Protein AF-A0A1S9AC06-F1 (afdb_monomer_lite)

pLDDT: mean 79.35, std 21.38, range [33.12, 98.62]

Sequence (364 aa):
MRLMPTTLLALCCLLADGARAATPLSADEALHVLNRMGYGPRPGEIGALRASGLASHLDSQLDPATPGLTGAAARRVHALSLARADARPGEADALARQERLLRAIASGRQLEEVLLAFWLAQLPPASPASLAAIAEQARPHLFGPYRDLRAALPGLSAGVSPRSLCRSLAVFFVSERPPASLVKRMEAAWRRSGGEQRAVLRSLFTSADFLAPDYRGGKRKDPFRLLVSALRAGGLEVANAAPLADAQVALEAGEPRAWERTAFALAQGGLPLAAEAPSRARQSSAAPPLRATPGAPSQPGALASPVSAVHEAPTPSAVAMAAATPTPPLQAARLRAALGMDPGAGAAPETAVDVLLDDAFRYR

Secondary structure (DSSP, 8-state):
----STTSSSSSSSS------PPPPPHHHHHHHHHHSSS-PPTTHHHHHHHHHHHHHHHHHH-TTS-SS-HHHHHHHHHHHHHHHHS-HHHHHHHHHHHHHHHHHH-S-HHHHHHHHHHHTTSPS--HHHHHHHHHHHGGGTTSBHHHHHHHSTTSPTT--HHHHHHHHHHHHT-SS--HHHHHHHHHHHHHHTSBHHHHHHHHHTSTTTT-GGGSS-SPPPHHHHHHHHHHHHT---S--HHHHHHHHHHHTT-TTHHHHHHHHHHTT-S--SSPPPP--------------------TT-PPPPP-----PPPHHHHHHHTT-PPPP--HHHHHHHTT--TT----HHHHHHHHHHHHS---

Foldseek 3Di:
DDDDPPPPPVVVPPPPPDPPVPQQDDLLLLQLCCVQLALGAFQCSSVVCSVCDDVNLLCLLLDPPNFFADDLLVVLLVVLLVCLVVDDQVSVLLSLLLSLLSSRQGTPNRNLSLQLVLLLVQADDDGSNVSSVLSVQQSVCSQAAVVSSCVSRPRHDPPQDLLNVLVSSCCRRFHVDQDPVLSVQLSVQCVVRVRRNSSSVCSNSVDPSNSDPVRGLPDFDQPSSLLSNLCRLLVFQFSDCSVVSVLSVCSVVVPPCSVVVVLQCLLVLVDLRQQHDPPPPVPPVPPDPPPDDPDDDDDPDDDDDPDPPPPPPPPPVNSVVSSVPRGDHSDLLSNCSSSVHDSPDDDDSSVSSVVSRVPVRPPD

Radius of gyration: 26.94 Å; chains: 1; bounding box: 90×65×74 Å

Structure (mmCIF, N/CA/C/O backbone):
data_AF-A0A1S9AC06-F1
#
_entry.id   AF-A0A1S9AC06-F1
#
loop_
_atom_site.group_PDB
_atom_site.id
_atom_site.type_symbol
_atom_site.label_atom_id
_atom_site.label_alt_id
_atom_site.label_comp_id
_atom_site.label_asym_id
_atom_site.label_entity_id
_atom_site.label_seq_id
_atom_site.pdbx_PDB_ins_code
_atom_site.Cartn_x
_atom_site.Cartn_y
_atom_site.Cartn_z
_atom_site.occupancy
_atom_site.B_iso_or_equiv
_atom_site.auth_seq_id
_atom_site.auth_comp_id
_atom_site.auth_asym_id
_atom_site.auth_atom_id
_atom_site.pdbx_PDB_model_num
ATOM 1 N N . MET A 1 1 ? -26.641 -48.048 45.883 1.00 47.31 1 MET A N 1
ATOM 2 C CA . MET A 1 1 ? -25.641 -47.458 44.966 1.00 47.31 1 MET A CA 1
ATOM 3 C C . MET A 1 1 ? -26.293 -47.270 43.603 1.00 47.31 1 MET A C 1
ATOM 5 O O . MET A 1 1 ? -26.551 -48.272 42.955 1.00 47.31 1 MET A O 1
ATOM 9 N N . ARG A 1 2 ? -26.660 -46.033 43.238 1.00 42.28 2 ARG A N 1
ATOM 10 C CA . ARG A 1 2 ? -26.939 -45.542 41.868 1.00 42.28 2 ARG A CA 1
ATOM 11 C C . ARG A 1 2 ? -27.314 -44.057 41.982 1.00 42.28 2 ARG A C 1
ATOM 13 O O . ARG A 1 2 ? -28.441 -43.724 42.329 1.00 42.28 2 ARG A O 1
ATOM 20 N N . LEU A 1 3 ? -26.309 -43.194 41.815 1.00 40.50 3 LEU A N 1
ATOM 21 C CA . LEU A 1 3 ? -26.484 -41.748 41.685 1.00 40.50 3 LEU A CA 1
ATOM 22 C C . LEU A 1 3 ? -27.143 -41.412 40.334 1.00 40.50 3 LEU A C 1
ATOM 24 O O . LEU A 1 3 ? -26.984 -42.133 39.352 1.00 40.50 3 LEU A O 1
ATOM 28 N N . MET A 1 4 ? -27.888 -40.310 40.353 1.00 44.03 4 MET A N 1
ATOM 29 C CA . MET A 1 4 ? -28.706 -39.700 39.300 1.00 44.03 4 MET A CA 1
ATOM 30 C C . MET A 1 4 ? -27.967 -39.422 37.969 1.00 44.03 4 MET A C 1
ATOM 32 O O . MET A 1 4 ? -26.800 -39.038 38.009 1.00 44.03 4 MET A O 1
ATOM 36 N N . PRO A 1 5 ? -28.652 -39.478 36.805 1.00 47.16 5 PRO A N 1
ATOM 37 C CA . PRO A 1 5 ? -28.112 -39.044 35.511 1.00 47.16 5 PRO A CA 1
ATOM 38 C C . PRO A 1 5 ? -28.455 -37.583 35.138 1.00 47.16 5 PRO A C 1
ATOM 40 O O . PRO A 1 5 ? -28.214 -37.163 34.010 1.00 47.16 5 PRO A O 1
ATOM 43 N N . THR A 1 6 ? -29.031 -36.783 36.040 1.00 46.97 6 THR A N 1
ATOM 44 C CA . THR A 1 6 ? -29.568 -35.443 35.718 1.00 46.97 6 THR A CA 1
ATOM 45 C C . THR A 1 6 ? -28.553 -34.297 35.781 1.00 46.97 6 THR A C 1
ATOM 47 O O . THR A 1 6 ? -28.853 -33.199 35.322 1.00 46.97 6 THR A O 1
ATOM 50 N N . THR A 1 7 ? -27.333 -34.526 36.268 1.00 45.22 7 THR A N 1
ATOM 51 C CA . THR A 1 7 ? -26.303 -33.479 36.408 1.00 45.22 7 THR A CA 1
ATOM 52 C C . THR A 1 7 ? -25.402 -33.293 35.184 1.00 45.22 7 THR A C 1
ATOM 54 O O . THR A 1 7 ? -24.656 -32.319 35.143 1.00 45.22 7 THR A O 1
ATOM 57 N N . LEU A 1 8 ? -25.473 -34.160 34.165 1.00 41.19 8 LEU A N 1
ATOM 58 C CA . LEU A 1 8 ? -24.591 -34.052 32.991 1.00 41.19 8 LEU A CA 1
ATOM 59 C C . LEU A 1 8 ? -25.161 -33.198 31.843 1.00 41.19 8 LEU A C 1
ATOM 61 O O . LEU A 1 8 ? -24.404 -32.762 30.979 1.00 41.19 8 LEU A O 1
ATOM 65 N N . LEU A 1 9 ? -26.470 -32.921 31.828 1.00 41.00 9 LEU A N 1
ATOM 66 C CA . LEU A 1 9 ? -27.108 -32.194 30.718 1.00 41.00 9 LEU A CA 1
ATOM 67 C C . LEU A 1 9 ? -27.105 -30.663 30.895 1.00 41.00 9 LEU A C 1
ATOM 69 O O . LEU A 1 9 ? -27.304 -29.934 29.930 1.00 41.00 9 LEU A O 1
ATOM 73 N N . ALA A 1 10 ? -26.832 -30.158 32.102 1.00 40.69 10 ALA A N 1
ATOM 74 C CA . ALA A 1 10 ? -26.791 -28.718 32.379 1.00 40.69 10 ALA A CA 1
ATOM 75 C C . ALA A 1 10 ? -25.407 -28.077 32.144 1.00 40.69 10 ALA A C 1
ATOM 77 O O . ALA A 1 10 ? -25.300 -26.854 32.115 1.00 40.69 10 ALA A O 1
ATOM 78 N N . LEU A 1 11 ? -24.351 -28.878 31.937 1.00 39.78 11 LEU A N 1
ATOM 79 C CA . LEU A 1 11 ? -22.982 -28.377 31.746 1.00 39.78 11 LEU A CA 1
ATOM 80 C C . LEU A 1 11 ? -22.582 -28.211 30.265 1.00 39.78 11 LEU A C 1
ATOM 82 O O . LEU A 1 11 ? -21.552 -27.613 29.975 1.00 39.78 11 LEU A O 1
ATOM 86 N N . CYS A 1 12 ? -23.401 -28.679 29.315 1.00 36.47 12 CYS A N 1
ATOM 87 C CA . CYS A 1 12 ? -23.142 -28.499 27.877 1.00 36.47 12 CYS A CA 1
ATOM 88 C C . CYS A 1 12 ? -23.739 -27.208 27.284 1.00 36.47 12 CYS A C 1
ATOM 90 O O . CYS A 1 12 ? -23.450 -26.882 26.137 1.00 36.47 12 CYS A O 1
ATOM 92 N N . CYS A 1 13 ? -24.524 -26.439 28.047 1.00 36.25 13 CYS A N 1
ATOM 93 C CA . CYS A 1 13 ? -25.174 -25.215 27.552 1.00 36.25 13 CYS A CA 1
ATOM 94 C C . CYS A 1 13 ? -24.414 -23.912 27.870 1.00 36.25 13 CYS A C 1
ATOM 96 O O . CYS A 1 13 ? -24.919 -22.836 27.569 1.00 36.25 13 CYS A O 1
ATOM 98 N N . LEU A 1 14 ? -23.212 -23.980 28.457 1.00 43.75 14 LEU A N 1
ATOM 99 C CA . LEU A 1 14 ? -22.455 -22.804 28.929 1.00 43.75 14 LEU A CA 1
ATOM 100 C C . LEU A 1 14 ? -21.123 -22.548 28.197 1.00 43.75 14 LEU A C 1
ATOM 102 O O . LEU A 1 14 ? -20.341 -21.713 28.636 1.00 43.75 14 LEU A O 1
ATOM 106 N N . LEU A 1 15 ? -20.875 -23.212 27.061 1.00 46.44 15 LEU A N 1
ATOM 107 C CA . LEU A 1 15 ? -19.727 -22.920 26.178 1.00 46.44 15 LEU A CA 1
ATOM 108 C C . LEU A 1 15 ? -20.118 -22.572 24.732 1.00 46.44 15 LEU A C 1
ATOM 110 O O . LEU A 1 15 ? -19.250 -22.404 23.882 1.00 46.44 15 LEU A O 1
ATOM 114 N N . ALA A 1 16 ? -21.409 -22.394 24.447 1.00 42.62 16 ALA A N 1
ATOM 115 C CA . ALA A 1 16 ? -21.867 -21.817 23.183 1.00 42.62 16 ALA A CA 1
ATOM 116 C C . ALA A 1 16 ? -21.913 -20.281 23.270 1.00 42.62 16 ALA A C 1
ATOM 118 O O . ALA A 1 16 ? -22.897 -19.654 22.883 1.00 42.62 16 ALA A O 1
ATOM 119 N N . ASP A 1 17 ? -20.865 -19.667 23.822 1.00 41.84 17 ASP A N 1
ATOM 120 C CA . ASP A 1 17 ? -20.748 -18.215 23.859 1.00 41.84 17 ASP A CA 1
ATOM 121 C C . ASP A 1 17 ? -20.128 -17.739 22.535 1.00 41.84 17 ASP A C 1
ATOM 123 O O . ASP A 1 17 ? -18.926 -17.816 22.297 1.00 41.84 17 ASP A O 1
ATOM 127 N N . GLY A 1 18 ? -20.992 -17.294 21.621 1.00 40.44 18 GLY A N 1
ATOM 128 C CA . GLY A 1 18 ? -20.654 -16.159 20.768 1.00 40.44 18 GLY A CA 1
ATOM 129 C C . GLY A 1 18 ? -19.846 -16.386 19.489 1.00 40.44 18 GLY A C 1
ATOM 130 O O . GLY A 1 18 ? -19.254 -15.423 19.008 1.00 40.44 18 GLY A O 1
ATOM 131 N N . ALA A 1 19 ? -19.893 -17.547 18.829 1.00 41.53 19 ALA A N 1
ATOM 132 C CA . ALA A 1 19 ? -19.630 -17.576 17.383 1.00 41.53 19 ALA A CA 1
ATOM 133 C C . ALA A 1 19 ? -20.858 -17.022 16.638 1.00 41.53 19 ALA A C 1
ATOM 135 O O . ALA A 1 19 ? -21.566 -17.733 15.926 1.00 41.53 19 ALA A O 1
ATOM 136 N N . ARG A 1 20 ? -21.162 -15.733 16.840 1.00 41.72 20 ARG A N 1
ATOM 137 C CA . ARG A 1 20 ? -22.073 -15.003 15.957 1.00 41.72 20 ARG A CA 1
ATOM 138 C C . ARG A 1 20 ? -21.410 -15.073 14.586 1.00 41.72 20 ARG A C 1
ATOM 140 O O . ARG A 1 20 ? -20.374 -14.440 14.398 1.00 41.72 20 ARG A O 1
ATOM 147 N N . ALA A 1 21 ? -21.940 -15.898 13.681 1.00 44.41 21 ALA A N 1
ATOM 148 C CA . ALA A 1 21 ? -21.462 -15.956 12.307 1.00 44.41 21 ALA A CA 1
ATOM 149 C C . ALA A 1 21 ? -21.444 -14.516 11.791 1.00 44.41 21 ALA A C 1
ATOM 151 O O . ALA A 1 21 ? -22.495 -13.875 11.706 1.00 44.41 21 ALA A O 1
ATOM 152 N N . ALA A 1 22 ? -20.244 -13.967 11.589 1.00 59.28 22 ALA A N 1
ATOM 153 C CA . ALA A 1 22 ? -20.101 -12.617 11.085 1.00 59.28 22 ALA A CA 1
ATOM 154 C C . ALA A 1 22 ? -20.866 -12.566 9.766 1.00 59.28 22 ALA A C 1
ATOM 156 O O . ALA A 1 22 ? -20.678 -13.439 8.917 1.00 59.28 22 ALA A O 1
ATOM 157 N N . THR A 1 23 ? -21.771 -11.599 9.625 1.00 66.19 23 THR A N 1
ATOM 158 C CA . THR A 1 23 ? -22.533 -11.442 8.391 1.00 66.19 23 THR A CA 1
ATOM 159 C C . THR A 1 23 ? -21.534 -11.390 7.235 1.00 66.19 23 THR A C 1
ATOM 161 O O . THR A 1 23 ? -20.599 -10.582 7.297 1.00 66.19 23 THR A O 1
ATOM 164 N N . PRO A 1 24 ? -21.659 -12.269 6.225 1.00 81.25 24 PRO A N 1
ATOM 165 C CA . PRO A 1 24 ? -20.713 -12.286 5.124 1.00 81.25 24 PRO A CA 1
ATOM 166 C C . PRO A 1 24 ? -20.755 -10.932 4.423 1.00 81.25 24 PRO A C 1
ATOM 168 O O . PRO A 1 24 ? -21.830 -10.365 4.215 1.00 81.25 24 PRO A O 1
ATOM 171 N N . LEU A 1 25 ? -19.581 -10.412 4.070 1.00 88.88 25 LEU A N 1
ATOM 172 C CA . LEU A 1 25 ? -19.489 -9.136 3.369 1.00 88.88 25 LEU A CA 1
ATOM 173 C C . LEU A 1 25 ? -20.211 -9.237 2.014 1.00 88.88 25 LEU A C 1
ATOM 175 O O . LEU A 1 25 ? -20.154 -10.255 1.308 1.00 88.88 25 LEU A O 1
ATOM 179 N N . SER A 1 26 ? -20.867 -8.153 1.621 1.00 90.56 26 SER A N 1
ATOM 180 C CA . SER A 1 26 ? -21.289 -7.936 0.238 1.00 90.56 26 SER A CA 1
ATOM 181 C C . SER A 1 26 ? -20.070 -7.789 -0.686 1.00 90.56 26 SER A C 1
ATOM 183 O O . SER A 1 26 ? -18.940 -7.570 -0.238 1.00 90.56 26 SER A O 1
ATOM 185 N N . ALA A 1 27 ? -20.284 -7.917 -2.000 1.00 87.75 27 ALA A N 1
ATOM 186 C CA . ALA A 1 27 ? -19.221 -7.708 -2.985 1.00 87.75 27 ALA A CA 1
ATOM 187 C C . ALA A 1 27 ? -18.651 -6.281 -2.917 1.00 87.75 27 ALA A C 1
ATOM 189 O O . ALA A 1 27 ? -17.432 -6.118 -2.914 1.00 87.75 27 ALA A O 1
ATOM 190 N N . ASP A 1 28 ? -19.516 -5.278 -2.751 1.00 87.06 28 ASP A N 1
ATOM 191 C CA . ASP A 1 28 ? -19.116 -3.872 -2.646 1.00 87.06 28 ASP A CA 1
ATOM 192 C C . ASP A 1 28 ? -18.307 -3.585 -1.377 1.00 87.06 28 ASP A C 1
ATOM 194 O O . ASP A 1 28 ? -17.330 -2.836 -1.414 1.00 87.06 28 ASP A O 1
ATOM 198 N N . GLU A 1 29 ? -18.669 -4.201 -0.247 1.00 91.81 29 GLU A N 1
ATOM 199 C CA . GLU A 1 29 ? -17.888 -4.097 0.991 1.00 91.81 29 GLU A CA 1
ATOM 200 C C . GLU A 1 29 ? -16.514 -4.736 0.836 1.00 91.81 29 GLU A C 1
ATOM 202 O O . GLU A 1 29 ? -15.511 -4.127 1.200 1.00 91.81 29 GLU A O 1
ATOM 207 N N . ALA A 1 30 ? -16.447 -5.938 0.264 1.00 92.31 30 ALA A N 1
ATOM 208 C CA . ALA A 1 30 ? -15.177 -6.611 0.028 1.00 92.31 30 ALA A CA 1
ATOM 209 C C . ALA A 1 30 ? -14.282 -5.809 -0.933 1.00 92.31 30 ALA A C 1
ATOM 211 O O . ALA A 1 30 ? -13.096 -5.611 -0.660 1.00 92.31 30 ALA A O 1
ATOM 212 N N . LEU A 1 31 ? -14.846 -5.270 -2.017 1.00 90.44 31 LEU A N 1
ATOM 213 C CA . LEU A 1 31 ? -14.130 -4.393 -2.940 1.00 90.44 31 LEU A CA 1
ATOM 214 C C . LEU A 1 31 ? -13.646 -3.111 -2.246 1.00 90.44 31 LEU A C 1
ATOM 216 O O . LEU A 1 31 ? -12.509 -2.683 -2.460 1.00 90.44 31 LEU A O 1
ATOM 220 N N . HIS A 1 32 ? -14.480 -2.497 -1.402 1.00 91.25 32 HIS A N 1
ATOM 221 C CA . HIS A 1 32 ? -14.093 -1.334 -0.609 1.00 91.25 32 HIS A CA 1
ATOM 222 C C . HIS A 1 32 ? -12.901 -1.654 0.301 1.00 91.25 32 HIS A C 1
ATOM 224 O O . HIS A 1 32 ? -11.891 -0.950 0.246 1.00 91.25 32 HIS A O 1
ATOM 230 N N . VAL A 1 33 ? -12.980 -2.743 1.069 1.00 95.38 33 VAL A N 1
ATOM 231 C CA . VAL A 1 33 ? -11.911 -3.206 1.965 1.00 95.38 33 VAL A CA 1
ATOM 232 C C . VAL A 1 33 ? -10.602 -3.390 1.197 1.00 95.38 33 VAL A C 1
ATOM 234 O O . VAL A 1 33 ? -9.600 -2.777 1.560 1.00 95.38 33 VAL A O 1
ATOM 237 N N . LEU A 1 34 ? -10.607 -4.142 0.091 1.00 95.06 34 LEU A N 1
ATOM 238 C CA . LEU A 1 34 ? -9.398 -4.425 -0.698 1.00 95.06 34 LEU A CA 1
ATOM 239 C C . LEU A 1 34 ? -8.793 -3.165 -1.342 1.00 95.06 34 LEU A C 1
ATOM 241 O O . LEU A 1 34 ? -7.580 -3.081 -1.524 1.00 95.06 34 LEU A O 1
ATOM 245 N N . ASN A 1 35 ? -9.616 -2.159 -1.650 1.00 92.38 35 ASN A N 1
ATOM 246 C CA . ASN A 1 35 ? -9.170 -0.864 -2.175 1.00 92.38 35 ASN A CA 1
ATOM 247 C C . ASN A 1 35 ? -8.703 0.131 -1.099 1.00 92.38 35 ASN A C 1
ATOM 249 O O . ASN A 1 35 ? -8.113 1.161 -1.444 1.00 92.38 35 ASN A O 1
ATOM 253 N N . ARG A 1 36 ? -9.062 -0.065 0.175 1.00 93.94 36 ARG A N 1
ATOM 254 C CA . ARG A 1 36 ? -8.662 0.824 1.282 1.00 93.94 36 ARG A CA 1
ATOM 255 C C . ARG A 1 36 ? -7.500 0.247 2.077 1.00 93.94 36 ARG A C 1
ATOM 257 O O . ARG A 1 36 ? -6.575 0.982 2.400 1.00 93.94 36 ARG A O 1
ATOM 264 N N . MET A 1 37 ? -7.527 -1.055 2.343 1.00 95.88 37 MET A N 1
ATOM 265 C CA . MET A 1 37 ? -6.447 -1.796 3.002 1.00 95.88 37 MET A CA 1
ATOM 266 C C . MET A 1 37 ? -5.362 -2.261 2.022 1.00 95.88 37 MET A C 1
ATOM 268 O O . MET A 1 37 ? -4.376 -2.849 2.446 1.00 95.88 37 MET A O 1
ATOM 272 N N . GLY A 1 38 ? -5.520 -1.992 0.726 1.00 95.81 38 GLY A N 1
ATOM 273 C CA . GLY A 1 38 ? -4.576 -2.384 -0.310 1.00 95.81 38 GLY A CA 1
ATOM 274 C C . GLY A 1 38 ? -4.724 -1.573 -1.587 1.00 95.81 38 GLY A C 1
ATOM 275 O O . GLY A 1 38 ? -5.400 -0.543 -1.618 1.00 95.81 38 GLY A O 1
ATOM 276 N N . TYR A 1 39 ? -4.094 -2.050 -2.658 1.00 94.56 39 TYR A N 1
ATOM 277 C CA . TYR A 1 39 ? -4.193 -1.439 -3.985 1.00 94.56 39 TYR A CA 1
ATOM 278 C C . TYR A 1 39 ? -5.362 -1.986 -4.821 1.00 94.56 39 TYR A C 1
ATOM 280 O O . TYR A 1 39 ? -5.510 -1.626 -5.986 1.00 94.56 39 TYR A O 1
ATOM 288 N N . GLY A 1 40 ? -6.224 -2.822 -4.240 1.00 92.00 40 GLY A N 1
ATOM 289 C CA . GLY A 1 40 ? -7.366 -3.442 -4.911 1.00 92.00 40 GLY A CA 1
ATOM 290 C C . GLY A 1 40 ? -7.247 -4.964 -5.048 1.00 92.00 40 GLY A C 1
ATOM 291 O O . GLY A 1 40 ? -6.213 -5.546 -4.693 1.00 92.00 40 GLY A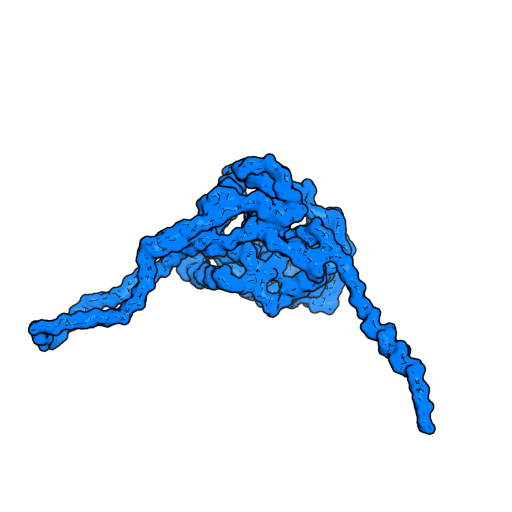 O 1
ATOM 292 N N . PRO A 1 41 ? -8.320 -5.606 -5.539 1.00 91.62 41 PRO A N 1
ATOM 293 C CA . PRO A 1 41 ? -8.435 -7.057 -5.585 1.00 91.62 41 PRO A CA 1
ATOM 294 C C . PRO A 1 41 ? -7.567 -7.671 -6.684 1.00 91.62 41 PRO A C 1
ATOM 296 O O . PRO A 1 41 ? -7.376 -7.085 -7.746 1.00 91.62 41 PRO A O 1
ATOM 299 N N . ARG A 1 42 ? -7.115 -8.897 -6.452 1.00 91.81 42 ARG A N 1
ATOM 300 C CA . ARG A 1 42 ? -6.761 -9.878 -7.479 1.00 91.81 42 ARG A CA 1
ATOM 301 C C . ARG A 1 42 ? -7.977 -10.727 -7.851 1.00 91.81 42 ARG A C 1
ATOM 303 O O . ARG A 1 42 ? -8.931 -10.796 -7.067 1.00 91.81 42 ARG A O 1
ATOM 310 N N . PRO A 1 43 ? -7.948 -11.427 -9.001 1.00 88.75 43 PRO A N 1
ATOM 311 C CA . PRO A 1 43 ? -8.967 -12.417 -9.328 1.00 88.75 43 PRO A CA 1
ATOM 312 C C . PRO A 1 43 ? -9.222 -13.374 -8.152 1.00 88.75 43 PRO A C 1
ATOM 314 O O . PRO A 1 43 ? -8.297 -13.991 -7.630 1.00 88.75 43 PRO A O 1
ATOM 317 N N . GLY A 1 44 ? -10.478 -13.460 -7.708 1.00 89.62 44 GLY A N 1
ATOM 318 C CA . GLY A 1 44 ? -10.900 -14.313 -6.589 1.00 89.62 44 GLY A CA 1
ATOM 319 C C . GLY A 1 44 ? -10.800 -13.698 -5.184 1.00 89.62 44 GLY A C 1
ATOM 320 O O . GLY A 1 44 ? -11.482 -14.188 -4.284 1.00 89.62 44 GLY A O 1
ATOM 321 N N . GLU A 1 45 ? -10.054 -12.604 -4.968 1.00 93.19 45 GLU A N 1
ATOM 322 C CA . GLU A 1 45 ? -9.875 -12.021 -3.621 1.00 93.19 45 GLU A CA 1
ATOM 323 C C . GLU A 1 45 ? -11.178 -11.465 -3.029 1.00 93.19 45 GLU A C 1
ATOM 325 O O . GLU A 1 45 ? -11.387 -11.579 -1.823 1.00 93.19 45 GLU A O 1
ATOM 330 N N . ILE A 1 46 ? -12.092 -10.931 -3.854 1.00 92.38 46 ILE A N 1
ATOM 331 C CA . ILE A 1 46 ? -13.430 -10.524 -3.387 1.00 92.38 46 ILE A CA 1
ATOM 332 C C . ILE A 1 46 ? -14.164 -11.728 -2.792 1.00 92.38 46 ILE A C 1
ATOM 334 O O . ILE A 1 46 ? -14.664 -11.652 -1.675 1.00 92.38 46 ILE A O 1
ATOM 338 N N . GLY A 1 47 ? -14.216 -12.852 -3.513 1.00 91.19 47 GLY A N 1
ATOM 339 C CA . GLY A 1 47 ? -14.879 -14.067 -3.036 1.00 91.19 47 GLY A CA 1
ATOM 340 C C . GLY A 1 47 ? -14.243 -14.607 -1.754 1.00 91.19 47 GLY A C 1
ATOM 341 O O . GLY A 1 47 ? -14.956 -14.902 -0.796 1.00 91.19 47 GLY A O 1
ATOM 342 N N . ALA A 1 48 ? -12.909 -14.657 -1.708 1.00 92.69 48 ALA A N 1
ATOM 343 C CA . ALA A 1 48 ? -12.163 -15.103 -0.535 1.00 92.69 48 ALA A CA 1
ATOM 344 C C . ALA A 1 48 ? -12.429 -14.219 0.695 1.00 92.69 48 ALA A C 1
ATOM 346 O O . ALA A 1 48 ? -12.695 -14.741 1.775 1.00 92.69 48 ALA A O 1
ATOM 347 N N . LEU A 1 49 ? -12.426 -12.892 0.531 1.00 94.69 49 LEU A N 1
ATOM 348 C CA . LEU A 1 49 ? -12.698 -11.951 1.617 1.00 94.69 49 LEU A CA 1
ATOM 349 C C . LEU A 1 49 ? -14.150 -12.026 2.105 1.00 94.69 49 LEU A C 1
ATOM 351 O O . LEU A 1 49 ? -14.404 -11.914 3.302 1.00 94.69 49 LEU A O 1
ATOM 355 N N . ARG A 1 50 ? -15.114 -12.236 1.205 1.00 94.25 50 ARG A N 1
ATOM 356 C CA . ARG A 1 50 ? -16.517 -12.444 1.597 1.00 94.25 50 ARG A CA 1
ATOM 357 C C . ARG A 1 50 ? -16.689 -13.703 2.444 1.00 94.25 50 ARG A C 1
ATOM 359 O O . ARG A 1 50 ? -17.505 -13.694 3.360 1.00 94.25 50 ARG A O 1
ATOM 366 N N . ALA A 1 51 ? -15.919 -14.750 2.146 1.00 91.44 51 ALA A N 1
ATOM 367 C CA . ALA A 1 51 ? -15.942 -16.008 2.883 1.00 91.44 51 ALA A CA 1
ATOM 368 C C . ALA A 1 51 ? -15.225 -15.923 4.244 1.00 91.44 51 ALA A C 1
ATOM 370 O O . ALA A 1 51 ? -15.731 -16.465 5.222 1.00 91.44 51 ALA A O 1
ATOM 371 N N . SER A 1 52 ? -14.070 -15.249 4.328 1.00 91.75 52 SER A N 1
ATOM 372 C CA . SER A 1 52 ? -13.282 -15.149 5.572 1.00 91.75 52 SER A CA 1
ATOM 373 C C . SER A 1 52 ? -13.696 -13.993 6.490 1.00 91.75 52 SER A C 1
ATOM 375 O O . SER A 1 52 ? -13.489 -14.054 7.703 1.00 91.75 52 SER A O 1
ATOM 377 N N . GLY A 1 53 ? -14.295 -12.941 5.930 1.00 94.19 53 GLY A N 1
ATOM 378 C CA . GLY A 1 53 ? -14.715 -11.739 6.643 1.00 94.19 53 GLY A CA 1
ATOM 379 C C . GLY A 1 53 ? -13.579 -10.753 6.947 1.00 94.19 53 GLY A C 1
ATOM 380 O O . GLY A 1 53 ? -12.387 -11.067 6.910 1.00 94.19 53 GLY A O 1
ATOM 381 N N . LEU A 1 54 ? -13.964 -9.517 7.290 1.00 95.12 54 LEU A N 1
ATOM 382 C CA . LEU A 1 54 ? -13.027 -8.411 7.525 1.00 95.12 54 LEU A CA 1
ATOM 383 C C . LEU A 1 54 ? -12.068 -8.672 8.694 1.00 95.12 54 LEU A C 1
ATOM 385 O O . LEU A 1 54 ? -10.894 -8.334 8.596 1.00 95.12 54 LEU A O 1
ATOM 389 N N . ALA A 1 55 ? -12.546 -9.262 9.793 1.00 93.69 55 ALA A N 1
ATOM 390 C CA . ALA A 1 55 ? -11.723 -9.483 10.983 1.00 93.69 55 ALA A CA 1
ATOM 391 C C . ALA A 1 55 ? -10.544 -10.429 10.697 1.00 93.69 55 ALA A C 1
ATOM 393 O O . ALA A 1 55 ? -9.397 -10.066 10.948 1.00 93.69 55 ALA A O 1
ATOM 394 N N . SER A 1 56 ? -10.816 -11.588 10.084 1.00 94.06 56 SER A N 1
ATOM 395 C CA . SER A 1 56 ? -9.782 -12.557 9.698 1.00 94.06 56 SER A CA 1
ATOM 396 C C . SER A 1 56 ? -8.793 -11.955 8.697 1.00 94.06 56 SER A C 1
ATOM 398 O O . SER A 1 56 ? -7.577 -12.075 8.866 1.00 94.06 56 SER A O 1
ATOM 400 N N . HIS A 1 57 ? -9.300 -11.232 7.692 1.00 95.75 57 HIS A N 1
ATOM 401 C CA . HIS A 1 57 ? -8.444 -10.543 6.734 1.00 95.75 57 HIS A CA 1
ATOM 402 C C . HIS A 1 57 ? -7.544 -9.505 7.415 1.00 95.75 57 HIS A C 1
ATOM 404 O O . HIS A 1 57 ? -6.334 -9.507 7.197 1.00 95.75 57 HIS A O 1
ATOM 410 N N . LEU A 1 58 ? -8.096 -8.654 8.280 1.00 97.00 58 LEU A N 1
ATOM 411 C CA . LEU A 1 58 ? -7.334 -7.644 9.011 1.00 97.00 58 LEU A CA 1
ATOM 412 C C . LEU A 1 58 ? -6.246 -8.259 9.893 1.00 97.00 58 LEU A C 1
ATOM 414 O O . LEU A 1 58 ? -5.126 -7.748 9.913 1.00 97.00 58 LEU A O 1
ATOM 418 N N . ASP A 1 59 ? -6.545 -9.355 10.587 1.00 95.88 59 ASP A N 1
ATOM 419 C CA . ASP A 1 59 ? -5.556 -10.047 11.409 1.00 95.88 59 ASP A CA 1
ATOM 420 C C . ASP A 1 59 ? -4.393 -10.576 10.562 1.00 95.88 59 ASP A C 1
ATOM 422 O O . ASP A 1 59 ? -3.240 -10.329 10.920 1.00 95.88 59 ASP A O 1
ATOM 426 N N . SER A 1 60 ? -4.673 -11.169 9.393 1.00 95.44 60 SER A N 1
ATOM 427 C CA . SER A 1 60 ? -3.623 -11.596 8.452 1.00 95.44 60 SER A CA 1
ATOM 428 C C . SER A 1 60 ? -2.744 -10.434 7.967 1.00 95.44 60 SER A C 1
ATOM 430 O O . SER A 1 60 ? -1.525 -10.553 7.891 1.00 95.44 60 SER A O 1
ATOM 432 N N . GLN A 1 61 ? -3.338 -9.271 7.683 1.00 97.38 61 GLN A N 1
ATOM 433 C CA . GLN A 1 61 ? -2.608 -8.108 7.170 1.00 97.38 61 GLN A CA 1
ATOM 434 C C . GLN A 1 61 ? -1.706 -7.463 8.225 1.00 97.38 61 GLN A C 1
ATOM 436 O O . GLN A 1 61 ? -0.633 -6.943 7.910 1.00 97.38 61 GLN A O 1
ATOM 441 N N . LEU A 1 62 ? -2.138 -7.491 9.483 1.00 96.19 62 LEU A N 1
ATOM 442 C CA . LEU A 1 62 ? -1.364 -6.946 10.586 1.00 96.19 62 LEU A CA 1
ATOM 443 C C . LEU A 1 62 ? -0.263 -7.921 11.031 1.00 96.19 62 LEU A C 1
ATOM 445 O O . LEU A 1 62 ? 0.745 -7.474 11.582 1.00 96.19 62 LEU A O 1
ATOM 449 N N . ASP A 1 63 ? -0.432 -9.239 10.881 1.00 92.75 63 ASP A N 1
ATOM 450 C CA . ASP A 1 63 ? 0.511 -10.261 11.367 1.00 92.75 63 ASP A CA 1
ATOM 451 C C . ASP A 1 63 ? 1.885 -10.185 10.673 1.00 92.75 63 ASP A C 1
ATOM 453 O O . ASP A 1 63 ? 1.957 -10.401 9.462 1.00 92.75 63 ASP A O 1
ATOM 457 N N . PRO A 1 64 ? 2.984 -9.888 11.405 1.00 87.06 64 PRO A N 1
ATOM 458 C CA . PRO A 1 64 ? 4.327 -9.916 10.829 1.00 87.06 64 PRO A CA 1
ATOM 459 C C . PRO A 1 64 ? 4.760 -11.311 10.357 1.00 87.06 64 PRO A C 1
ATOM 461 O O . PRO A 1 64 ? 5.647 -11.396 9.513 1.00 87.06 64 PRO A O 1
ATOM 464 N N . ALA A 1 65 ? 4.150 -12.389 10.866 1.00 89.25 65 ALA A N 1
ATOM 465 C CA . ALA A 1 65 ? 4.433 -13.754 10.426 1.00 89.25 65 ALA A CA 1
ATOM 466 C C . ALA A 1 65 ? 3.768 -14.102 9.084 1.00 89.25 65 ALA A C 1
ATOM 468 O O . ALA A 1 65 ? 4.190 -15.051 8.420 1.00 89.25 65 ALA A O 1
ATOM 469 N N . THR A 1 66 ? 2.755 -13.338 8.654 1.00 89.62 66 THR A N 1
ATOM 470 C CA . THR A 1 66 ? 2.155 -13.529 7.329 1.00 89.62 66 THR A CA 1
ATOM 471 C C . THR A 1 66 ? 3.199 -13.192 6.263 1.00 89.62 66 THR A C 1
ATOM 473 O O . THR A 1 66 ? 3.798 -12.120 6.321 1.00 89.62 66 THR A O 1
ATOM 476 N N . PRO A 1 67 ? 3.451 -14.055 5.266 1.00 87.81 67 PRO A N 1
ATOM 477 C CA . PRO A 1 67 ? 4.402 -13.737 4.208 1.00 87.81 67 PRO A CA 1
ATOM 478 C C . PRO A 1 67 ? 3.949 -12.528 3.373 1.00 87.81 67 PRO A C 1
ATOM 480 O O . PRO A 1 67 ? 2.821 -12.481 2.886 1.00 87.81 67 PRO A O 1
ATOM 483 N N . GLY A 1 68 ? 4.839 -11.548 3.188 1.00 91.62 68 GLY A N 1
ATOM 484 C CA . GLY A 1 68 ? 4.627 -10.414 2.281 1.00 91.62 68 GLY A CA 1
ATOM 485 C C . GLY A 1 68 ? 4.908 -10.795 0.830 1.00 91.62 68 GLY A C 1
ATOM 486 O O . GLY A 1 68 ? 4.015 -11.208 0.092 1.00 91.62 68 GLY A O 1
ATOM 487 N N . LEU A 1 69 ? 6.168 -10.656 0.416 1.00 93.06 69 LEU A N 1
ATOM 488 C CA . LEU A 1 69 ? 6.646 -11.139 -0.878 1.00 93.06 69 LEU A CA 1
ATOM 489 C C . LEU A 1 69 ? 7.063 -12.606 -0.795 1.00 93.06 69 LEU A C 1
ATOM 491 O O . LEU A 1 69 ? 7.719 -13.021 0.158 1.00 93.06 69 LEU A O 1
ATOM 495 N N . THR A 1 70 ? 6.763 -13.368 -1.843 1.00 92.75 70 THR A N 1
ATOM 496 C CA . THR A 1 70 ? 7.182 -14.767 -1.988 1.00 92.75 70 THR A CA 1
ATOM 497 C C . THR A 1 70 ? 7.672 -15.042 -3.414 1.00 92.75 70 THR A C 1
ATOM 499 O O . THR A 1 70 ? 7.533 -14.207 -4.314 1.00 92.75 70 THR A O 1
ATOM 502 N N . GLY A 1 71 ? 8.298 -16.204 -3.624 1.00 91.50 71 GLY A N 1
ATOM 503 C CA . GLY A 1 71 ? 8.637 -16.707 -4.958 1.00 91.50 71 GLY A CA 1
ATOM 504 C C . GLY A 1 71 ? 9.523 -15.775 -5.794 1.00 91.50 71 GLY A C 1
ATOM 505 O O . GLY A 1 71 ? 10.514 -15.225 -5.308 1.00 91.50 71 GLY A O 1
ATOM 506 N N . ALA A 1 72 ? 9.183 -15.634 -7.079 1.00 88.50 72 ALA A N 1
ATOM 507 C CA . ALA A 1 72 ? 9.943 -14.830 -8.038 1.00 88.50 72 ALA A CA 1
ATOM 508 C C . ALA A 1 72 ? 9.942 -13.334 -7.689 1.00 88.50 72 ALA A C 1
ATOM 510 O O . ALA A 1 72 ? 10.986 -12.690 -7.774 1.00 88.50 72 ALA A O 1
ATOM 511 N N . ALA A 1 73 ? 8.814 -12.798 -7.214 1.00 91.12 73 ALA A N 1
ATOM 512 C CA . ALA A 1 73 ? 8.709 -11.395 -6.827 1.00 91.12 73 ALA A CA 1
ATOM 513 C C . ALA A 1 73 ? 9.654 -11.043 -5.666 1.00 91.12 73 ALA A C 1
ATOM 515 O O . ALA A 1 73 ? 10.337 -10.021 -5.723 1.00 91.12 73 ALA A O 1
ATOM 516 N N . ALA A 1 74 ? 9.757 -11.909 -4.649 1.00 93.56 74 ALA A N 1
ATOM 517 C CA . ALA A 1 74 ? 10.699 -11.720 -3.543 1.00 93.56 74 ALA A CA 1
ATOM 518 C C . ALA A 1 74 ? 12.155 -11.673 -4.030 1.00 93.56 74 ALA A C 1
ATOM 520 O O . ALA A 1 74 ? 12.897 -10.756 -3.677 1.00 93.56 74 ALA A O 1
ATOM 521 N N . ARG A 1 75 ? 12.549 -12.623 -4.891 1.00 93.19 75 ARG A N 1
ATOM 522 C CA . ARG A 1 75 ? 13.901 -12.662 -5.473 1.00 93.19 75 ARG A CA 1
ATOM 523 C C . ARG A 1 75 ? 14.194 -11.425 -6.314 1.00 93.19 75 ARG A C 1
ATOM 525 O O . ARG A 1 75 ? 15.269 -10.846 -6.184 1.00 93.19 75 ARG A O 1
ATOM 532 N N . ARG A 1 76 ? 13.237 -10.994 -7.141 1.00 92.75 76 ARG A N 1
ATOM 533 C CA . ARG A 1 76 ? 13.406 -9.813 -7.990 1.00 92.75 76 ARG A CA 1
ATOM 534 C C . ARG A 1 76 ? 13.560 -8.543 -7.163 1.00 92.75 76 ARG A C 1
ATOM 536 O O . ARG A 1 76 ? 14.468 -7.768 -7.439 1.00 92.75 76 ARG A O 1
ATOM 543 N N . VAL A 1 77 ? 12.708 -8.330 -6.161 1.00 94.81 77 VAL A N 1
ATOM 544 C CA . VAL A 1 77 ? 12.810 -7.156 -5.283 1.00 94.81 77 VAL A CA 1
ATOM 545 C C . VAL A 1 77 ? 14.148 -7.147 -4.554 1.00 94.81 77 VAL A C 1
ATOM 547 O O . VAL A 1 77 ? 14.812 -6.119 -4.551 1.00 94.81 77 VAL A O 1
ATOM 550 N N . HIS A 1 78 ? 14.594 -8.291 -4.028 1.00 94.56 78 HIS A N 1
ATOM 551 C CA . HIS A 1 78 ? 15.911 -8.396 -3.403 1.00 94.56 78 HIS A CA 1
ATOM 552 C C . HIS A 1 78 ? 17.049 -8.036 -4.374 1.00 94.56 78 HIS A C 1
ATOM 554 O O . HIS A 1 78 ? 17.918 -7.236 -4.033 1.00 94.56 78 HIS A O 1
ATOM 560 N N . ALA A 1 79 ? 17.016 -8.557 -5.604 1.00 93.81 79 ALA A N 1
ATOM 561 C CA . ALA A 1 79 ? 18.009 -8.240 -6.629 1.00 93.81 79 ALA A CA 1
ATOM 562 C C . ALA A 1 79 ? 18.021 -6.746 -7.003 1.00 93.81 79 ALA A C 1
ATOM 564 O O . ALA A 1 79 ? 19.092 -6.165 -7.167 1.00 93.81 79 ALA A O 1
ATOM 565 N N . LEU A 1 80 ? 16.847 -6.112 -7.105 1.00 94.75 80 LEU A N 1
ATOM 566 C CA . LEU A 1 80 ? 16.741 -4.670 -7.340 1.00 94.75 80 LEU A CA 1
ATOM 567 C C . LEU A 1 80 ? 17.310 -3.866 -6.167 1.00 94.75 80 LEU A C 1
ATOM 569 O O . LEU A 1 80 ? 18.062 -2.927 -6.407 1.00 94.75 80 LEU A O 1
ATOM 573 N N . SER A 1 81 ? 17.027 -4.267 -4.922 1.00 95.06 81 SER A N 1
ATOM 574 C CA . SER A 1 81 ? 17.560 -3.592 -3.734 1.00 95.06 81 SER A CA 1
ATOM 575 C C . SER A 1 81 ? 19.091 -3.639 -3.681 1.00 95.06 81 SER A C 1
ATOM 577 O O . SER A 1 81 ? 19.712 -2.634 -3.340 1.00 95.06 81 SER A O 1
ATOM 579 N N . LEU A 1 82 ? 19.704 -4.769 -4.060 1.00 94.56 82 LEU A N 1
ATOM 580 C CA . LEU A 1 82 ? 21.162 -4.883 -4.185 1.00 94.56 82 LEU A CA 1
ATOM 581 C C . LEU A 1 82 ? 21.698 -3.987 -5.308 1.00 94.56 82 LEU A C 1
ATOM 583 O O . LEU A 1 82 ? 22.602 -3.190 -5.081 1.00 94.56 82 LEU A O 1
ATOM 587 N N . ALA A 1 83 ? 21.099 -4.054 -6.501 1.00 94.19 83 ALA A N 1
ATOM 588 C CA . ALA A 1 83 ? 21.516 -3.233 -7.636 1.00 94.19 83 ALA A CA 1
ATOM 589 C C . ALA A 1 83 ? 21.407 -1.729 -7.335 1.00 94.19 83 ALA A C 1
ATOM 591 O O . ALA A 1 83 ? 22.281 -0.955 -7.718 1.00 94.19 83 ALA A O 1
ATOM 592 N N . ARG A 1 84 ? 20.360 -1.313 -6.614 1.00 95.69 84 ARG A N 1
ATOM 593 C CA . ARG A 1 84 ? 20.138 0.078 -6.213 1.00 95.69 84 ARG A CA 1
ATOM 594 C C . ARG A 1 84 ? 21.226 0.596 -5.279 1.00 95.69 84 ARG A C 1
ATOM 596 O O . ARG A 1 84 ? 21.563 1.773 -5.373 1.00 95.69 84 ARG A O 1
ATOM 603 N N . ALA A 1 85 ? 21.757 -0.248 -4.394 1.00 92.44 85 ALA A N 1
ATOM 604 C CA . ALA A 1 85 ? 22.812 0.144 -3.461 1.00 92.44 85 ALA A CA 1
ATOM 605 C C . ALA A 1 85 ? 24.114 0.542 -4.183 1.00 92.44 85 ALA A C 1
ATOM 607 O O . ALA A 1 85 ? 24.793 1.464 -3.739 1.00 92.44 85 ALA A O 1
ATOM 608 N N . ASP A 1 86 ? 24.406 -0.093 -5.323 1.00 92.56 86 ASP A N 1
ATOM 609 C CA . ASP A 1 86 ? 25.617 0.146 -6.125 1.00 92.56 86 ASP A CA 1
ATOM 610 C C . ASP A 1 86 ? 25.397 1.097 -7.320 1.00 92.56 86 ASP A C 1
ATOM 612 O O . ASP A 1 86 ? 26.329 1.395 -8.082 1.00 92.56 86 ASP A O 1
ATOM 616 N N . ALA A 1 87 ? 24.157 1.539 -7.534 1.00 93.75 87 ALA A N 1
ATOM 617 C CA . ALA A 1 87 ? 23.757 2.324 -8.693 1.00 93.75 87 ALA A CA 1
ATOM 618 C C . ALA A 1 87 ? 24.093 3.814 -8.542 1.00 93.75 87 ALA A C 1
ATOM 620 O O . ALA A 1 87 ? 24.125 4.385 -7.451 1.00 93.75 87 ALA A O 1
ATOM 621 N N . ARG A 1 88 ? 24.286 4.493 -9.680 1.00 94.50 88 ARG A N 1
ATOM 622 C CA . ARG A 1 88 ? 24.362 5.965 -9.703 1.00 94.50 88 ARG A CA 1
ATOM 623 C C . ARG A 1 88 ? 22.985 6.558 -9.364 1.00 94.50 88 ARG A C 1
ATOM 625 O O . ARG A 1 88 ? 21.988 5.918 -9.682 1.00 94.50 88 ARG A O 1
ATOM 632 N N . PRO A 1 89 ? 22.882 7.795 -8.839 1.00 89.94 89 PRO A N 1
ATOM 633 C CA . PRO A 1 89 ? 21.616 8.344 -8.334 1.00 89.94 89 PRO A CA 1
ATOM 634 C C . PRO A 1 89 ? 20.391 8.186 -9.258 1.00 89.94 89 PRO A C 1
ATOM 636 O O . PRO A 1 89 ? 19.369 7.664 -8.827 1.00 89.94 89 PRO A O 1
ATOM 639 N N . GLY A 1 90 ? 20.493 8.544 -10.545 1.00 90.62 90 GLY A N 1
ATOM 640 C CA . GLY A 1 90 ? 19.363 8.412 -11.482 1.00 90.62 90 GLY A CA 1
ATOM 641 C C . GLY A 1 90 ? 18.957 6.960 -11.782 1.00 90.62 90 GLY A C 1
ATOM 642 O O . GLY A 1 90 ? 17.777 6.666 -11.955 1.00 90.62 90 GLY A O 1
ATOM 643 N N . GLU A 1 91 ? 19.923 6.039 -11.798 1.00 94.38 91 GLU A N 1
ATOM 644 C CA . GLU A 1 91 ? 19.672 4.600 -11.948 1.00 94.38 91 GLU A CA 1
ATOM 645 C C . GLU A 1 91 ? 19.079 4.014 -10.659 1.00 94.38 91 GLU A C 1
ATOM 647 O O . GLU A 1 91 ? 18.110 3.258 -10.713 1.00 94.38 91 GLU A O 1
ATOM 652 N N . ALA A 1 92 ? 19.589 4.432 -9.498 1.00 96.50 92 ALA A N 1
ATOM 653 C CA . ALA A 1 92 ? 19.073 4.048 -8.191 1.00 96.50 92 ALA A CA 1
ATOM 654 C C . ALA A 1 92 ? 17.595 4.441 -8.033 1.00 96.50 92 ALA A C 1
ATOM 656 O O . ALA A 1 92 ? 16.799 3.656 -7.515 1.00 96.50 92 ALA A O 1
ATOM 657 N N . ASP A 1 93 ? 17.205 5.618 -8.529 1.00 96.69 93 ASP A N 1
ATOM 658 C CA . ASP A 1 93 ? 15.812 6.066 -8.512 1.00 96.69 93 ASP A CA 1
ATOM 659 C C . ASP A 1 93 ? 14.914 5.226 -9.430 1.00 96.69 93 ASP A C 1
ATOM 661 O O . ASP A 1 93 ? 13.787 4.890 -9.059 1.00 96.69 93 ASP A O 1
ATOM 665 N N . ALA A 1 94 ? 15.402 4.841 -10.613 1.00 95.19 94 ALA A N 1
ATOM 666 C CA . ALA A 1 94 ? 14.670 3.951 -11.514 1.00 95.19 94 ALA A CA 1
ATOM 667 C C . ALA A 1 94 ? 14.464 2.556 -10.895 1.00 95.19 94 ALA A C 1
ATOM 669 O O . ALA A 1 94 ? 13.357 2.015 -10.946 1.00 95.19 94 ALA A O 1
ATOM 670 N N . LEU A 1 95 ? 15.496 1.998 -10.256 1.00 96.44 95 LEU A N 1
ATOM 671 C CA . LEU A 1 95 ? 15.421 0.716 -9.547 1.00 96.44 95 LEU A CA 1
ATOM 672 C C . LEU A 1 95 ? 14.464 0.789 -8.346 1.00 96.44 95 LEU A C 1
ATOM 674 O O . LEU A 1 95 ? 13.633 -0.100 -8.164 1.00 96.44 95 LEU A O 1
ATOM 678 N N . ALA A 1 96 ? 14.488 1.889 -7.589 1.00 97.81 96 ALA A N 1
ATOM 679 C CA . ALA A 1 96 ? 13.579 2.111 -6.465 1.00 97.81 96 ALA A CA 1
ATOM 680 C C . ALA A 1 96 ? 12.099 2.154 -6.884 1.00 97.81 96 ALA A C 1
ATOM 682 O O . ALA A 1 96 ? 11.241 1.595 -6.194 1.00 97.81 96 ALA A O 1
ATOM 683 N N . ARG A 1 97 ? 11.777 2.788 -8.023 1.00 97.12 97 ARG A N 1
ATOM 684 C CA . ARG A 1 97 ? 10.404 2.781 -8.566 1.00 97.12 97 ARG A CA 1
ATOM 685 C C . ARG A 1 97 ? 9.950 1.364 -8.916 1.00 97.12 97 ARG A C 1
ATOM 687 O O . ARG A 1 97 ? 8.827 0.989 -8.580 1.00 97.12 97 ARG A O 1
ATOM 694 N N . GLN A 1 98 ? 10.832 0.560 -9.514 1.00 97.12 98 GLN A N 1
ATOM 695 C CA . GLN A 1 98 ? 10.547 -0.846 -9.814 1.00 97.12 98 GLN A CA 1
ATOM 696 C C . GLN A 1 98 ? 10.303 -1.670 -8.542 1.00 97.12 98 GLN A C 1
ATOM 698 O O . GLN A 1 98 ? 9.323 -2.412 -8.488 1.00 97.12 98 GLN A O 1
ATOM 703 N N . GLU A 1 99 ? 11.132 -1.514 -7.502 1.00 96.75 99 GLU A N 1
ATOM 704 C CA . GLU A 1 99 ? 10.924 -2.172 -6.200 1.00 96.75 99 GLU A CA 1
ATOM 705 C C . GLU A 1 99 ? 9.544 -1.841 -5.622 1.00 96.75 99 GLU A C 1
ATOM 707 O O . GLU A 1 99 ? 8.809 -2.740 -5.207 1.00 96.75 99 GLU A O 1
ATOM 712 N N . ARG A 1 100 ? 9.170 -0.555 -5.629 1.00 97.75 100 ARG A N 1
ATOM 713 C CA . ARG A 1 100 ? 7.879 -0.085 -5.116 1.00 97.75 100 ARG A CA 1
ATOM 714 C C . ARG A 1 100 ? 6.704 -0.675 -5.896 1.00 97.75 100 ARG A C 1
ATOM 716 O O . ARG A 1 100 ? 5.745 -1.132 -5.275 1.00 97.75 100 ARG A O 1
ATOM 723 N N . LEU A 1 101 ? 6.769 -0.678 -7.229 1.00 97.75 101 LEU A N 1
ATOM 724 C CA . LEU A 1 101 ? 5.730 -1.263 -8.082 1.00 97.75 101 LEU A CA 1
ATOM 725 C C . LEU A 1 101 ? 5.574 -2.761 -7.818 1.00 97.75 101 LEU A C 1
ATOM 727 O O . LEU A 1 101 ? 4.465 -3.220 -7.554 1.00 97.75 101 LEU A O 1
ATOM 731 N N . LEU A 1 102 ? 6.675 -3.516 -7.814 1.00 96.62 102 LEU A N 1
ATOM 732 C CA . LEU A 1 102 ? 6.635 -4.956 -7.560 1.00 96.62 102 LEU A CA 1
ATOM 733 C C . LEU A 1 102 ? 6.072 -5.278 -6.181 1.00 96.62 102 LEU A C 1
ATOM 735 O O . LEU A 1 102 ? 5.240 -6.170 -6.063 1.00 96.62 102 LEU A O 1
ATOM 739 N N . ARG A 1 103 ? 6.459 -4.534 -5.142 1.00 97.12 103 ARG A N 1
ATOM 740 C CA . ARG A 1 103 ? 5.889 -4.702 -3.799 1.00 97.12 103 ARG A CA 1
ATOM 741 C C . ARG A 1 103 ? 4.387 -4.437 -3.782 1.00 97.12 103 ARG A C 1
ATOM 743 O O . ARG A 1 103 ? 3.630 -5.276 -3.298 1.00 97.12 103 ARG A O 1
ATOM 750 N N . ALA A 1 104 ? 3.952 -3.327 -4.372 1.00 97.56 104 ALA A N 1
ATOM 751 C CA . ALA A 1 104 ? 2.545 -2.948 -4.426 1.00 97.56 104 ALA A CA 1
ATOM 752 C C . ALA A 1 104 ? 1.688 -3.969 -5.200 1.00 97.56 104 ALA A C 1
ATOM 754 O O . ALA A 1 104 ? 0.584 -4.304 -4.769 1.00 97.56 104 ALA A O 1
ATOM 755 N N . ILE A 1 105 ? 2.207 -4.519 -6.301 1.00 96.06 105 ILE A N 1
ATOM 756 C CA . ILE A 1 105 ? 1.516 -5.519 -7.125 1.00 96.06 105 ILE A CA 1
ATOM 757 C C . ILE A 1 105 ? 1.538 -6.894 -6.446 1.00 96.06 105 ILE A C 1
ATOM 759 O O . ILE A 1 105 ? 0.494 -7.543 -6.331 1.00 96.06 105 ILE A O 1
ATOM 763 N N . ALA A 1 106 ? 2.710 -7.340 -5.986 1.00 95.31 106 ALA A N 1
ATOM 764 C CA . ALA A 1 106 ? 2.978 -8.735 -5.648 1.00 95.31 106 ALA A CA 1
ATOM 765 C C . ALA A 1 106 ? 2.749 -9.097 -4.169 1.00 95.31 106 ALA A C 1
ATOM 767 O O . ALA A 1 106 ? 2.404 -10.245 -3.891 1.00 95.31 106 ALA A O 1
ATOM 768 N N . SER A 1 107 ? 2.920 -8.155 -3.234 1.00 95.44 107 SER A N 1
ATOM 769 C CA . SER A 1 107 ? 2.888 -8.445 -1.793 1.00 95.44 107 SER A CA 1
ATOM 770 C C . SER A 1 107 ? 1.507 -8.905 -1.317 1.00 95.44 107 SER A C 1
ATOM 772 O O . SER A 1 107 ? 0.492 -8.277 -1.635 1.00 95.44 107 SER A O 1
ATOM 774 N N . GLY A 1 108 ? 1.481 -9.967 -0.508 1.00 94.38 108 GLY A N 1
ATOM 775 C CA . GLY A 1 108 ? 0.299 -10.434 0.225 1.00 94.38 108 GLY A CA 1
ATOM 776 C C . GLY A 1 108 ? -0.050 -9.574 1.447 1.00 94.38 108 GLY A C 1
ATOM 777 O O . GLY A 1 108 ? -1.172 -9.644 1.946 1.00 94.38 108 GLY A O 1
ATOM 778 N N . ARG A 1 109 ? 0.871 -8.712 1.900 1.00 95.44 109 ARG A N 1
ATOM 779 C CA . ARG A 1 109 ? 0.663 -7.750 2.997 1.00 95.44 109 ARG A CA 1
ATOM 780 C C . ARG A 1 109 ? 0.406 -6.355 2.442 1.00 95.44 109 ARG A C 1
ATOM 782 O O . ARG A 1 109 ? 1.196 -5.430 2.615 1.00 95.44 109 ARG A O 1
ATOM 789 N N . GLN A 1 110 ? -0.707 -6.212 1.738 1.00 96.81 110 GLN A N 1
ATOM 790 C CA . GLN A 1 110 ? -1.101 -4.968 1.082 1.00 96.81 110 GLN A CA 1
ATOM 791 C C . GLN A 1 110 ? -1.238 -3.792 2.059 1.00 96.81 110 GLN A C 1
ATOM 793 O O . GLN A 1 110 ? -0.846 -2.673 1.719 1.00 96.81 110 GLN A O 1
ATOM 798 N N . LEU A 1 111 ? -1.714 -4.043 3.284 1.00 98.12 111 LEU A N 1
ATOM 799 C CA . LEU A 1 111 ? -1.839 -2.989 4.292 1.00 98.12 111 LEU A CA 1
ATOM 800 C C . LEU A 1 111 ? -0.475 -2.436 4.714 1.00 98.12 111 LEU A C 1
ATOM 802 O O . LEU A 1 111 ? -0.372 -1.240 4.971 1.00 98.12 111 LEU A O 1
ATOM 806 N N . GLU A 1 112 ? 0.564 -3.277 4.760 1.00 97.88 112 GLU A N 1
ATOM 807 C CA . GLU A 1 112 ? 1.930 -2.830 5.051 1.00 97.88 112 GLU A CA 1
ATOM 808 C C . GLU A 1 112 ? 2.404 -1.840 3.986 1.00 97.88 112 GLU A C 1
ATOM 810 O O . GLU A 1 112 ? 2.819 -0.735 4.321 1.00 97.88 112 GLU A O 1
ATOM 815 N N . GLU A 1 113 ? 2.276 -2.193 2.706 1.00 97.94 113 GLU A N 1
ATOM 816 C CA . GLU A 1 113 ? 2.747 -1.339 1.609 1.00 97.94 113 GLU A CA 1
ATOM 817 C C . GLU A 1 113 ? 1.974 -0.015 1.536 1.00 97.94 113 GLU A C 1
ATOM 819 O O . GLU A 1 113 ? 2.563 1.055 1.364 1.00 97.94 113 GLU A O 1
ATOM 824 N N . VAL A 1 114 ? 0.652 -0.062 1.730 1.00 98.00 114 VAL A N 1
ATOM 825 C CA . VAL A 1 114 ? -0.198 1.135 1.739 1.00 98.00 114 VAL A CA 1
ATOM 826 C C . VAL A 1 114 ? 0.115 2.043 2.929 1.00 98.00 114 VAL A C 1
ATOM 828 O O . VAL A 1 114 ? 0.196 3.263 2.764 1.00 98.00 114 VAL A O 1
ATOM 831 N N . LEU A 1 115 ? 0.289 1.472 4.122 1.00 98.00 115 LEU A N 1
ATOM 832 C CA . LEU A 1 115 ? 0.596 2.233 5.329 1.00 98.00 115 LEU A CA 1
ATOM 833 C C . LEU A 1 115 ? 2.014 2.812 5.283 1.00 98.00 115 LEU A C 1
ATOM 835 O O . LEU A 1 115 ? 2.221 3.954 5.688 1.00 98.00 115 LEU A O 1
ATOM 839 N N . LEU A 1 116 ? 2.980 2.069 4.747 1.00 97.69 116 LEU A N 1
ATOM 840 C CA . LEU A 1 116 ? 4.337 2.562 4.547 1.00 97.69 116 LEU A CA 1
ATOM 841 C C . LEU A 1 116 ? 4.348 3.748 3.578 1.00 97.69 116 LEU A C 1
ATOM 843 O O . LEU A 1 116 ? 4.931 4.784 3.891 1.00 97.69 116 LEU A O 1
ATOM 847 N N . ALA A 1 117 ? 3.632 3.649 2.453 1.00 96.94 117 ALA A N 1
ATOM 848 C CA . ALA A 1 117 ? 3.479 4.761 1.517 1.00 96.94 117 ALA A CA 1
ATOM 849 C C . ALA A 1 117 ? 2.850 6.003 2.180 1.00 96.94 117 ALA A C 1
ATOM 851 O O . ALA A 1 117 ? 3.294 7.121 1.922 1.00 96.94 117 ALA A O 1
ATOM 852 N N . PHE A 1 118 ? 1.864 5.818 3.067 1.00 97.12 118 PHE A N 1
ATOM 853 C CA . PHE A 1 118 ? 1.272 6.908 3.852 1.00 97.12 118 PHE A CA 1
ATOM 854 C C . PHE A 1 118 ? 2.293 7.614 4.757 1.00 97.12 118 PHE A C 1
ATOM 856 O O . PHE A 1 118 ? 2.291 8.842 4.844 1.00 97.12 118 PHE A O 1
ATOM 863 N N . TRP A 1 119 ? 3.163 6.866 5.437 1.00 97.25 119 TRP A N 1
ATOM 864 C CA . TRP A 1 119 ? 4.176 7.463 6.310 1.00 97.25 119 TRP A CA 1
ATOM 865 C C . TRP A 1 119 ? 5.292 8.149 5.528 1.00 97.25 119 TRP A C 1
ATOM 867 O O . TRP A 1 119 ? 5.676 9.262 5.877 1.00 97.25 119 TRP A O 1
ATOM 877 N N . LEU A 1 120 ? 5.766 7.537 4.441 1.00 96.81 120 LEU A N 1
ATOM 878 C CA . LEU A 1 120 ? 6.787 8.137 3.580 1.00 96.81 120 LEU A CA 1
ATOM 879 C C . LEU A 1 120 ? 6.313 9.450 2.946 1.00 96.81 120 LEU A C 1
ATOM 881 O O . LEU A 1 120 ? 7.098 10.383 2.828 1.00 96.81 120 LEU A O 1
ATOM 885 N N . ALA A 1 121 ? 5.027 9.557 2.598 1.00 95.19 121 ALA A N 1
ATOM 886 C CA . ALA A 1 121 ? 4.444 10.783 2.048 1.00 95.19 121 ALA A CA 1
ATOM 887 C C . ALA A 1 121 ? 4.429 11.969 3.034 1.00 95.19 121 ALA A C 1
ATOM 889 O O . ALA A 1 121 ? 4.180 13.099 2.623 1.00 95.19 121 ALA A O 1
ATOM 890 N N . GLN A 1 122 ? 4.671 11.729 4.327 1.00 94.56 122 GLN A N 1
ATOM 891 C CA . GLN A 1 122 ? 4.766 12.775 5.352 1.00 94.56 122 GLN A CA 1
ATOM 892 C C . GLN A 1 122 ? 6.202 13.264 5.582 1.00 94.56 122 GLN A C 1
ATOM 894 O O . GLN A 1 122 ? 6.411 14.183 6.375 1.00 94.56 122 GLN A O 1
ATOM 899 N N . LEU A 1 123 ? 7.190 12.645 4.933 1.00 95.50 123 LEU A N 1
ATOM 900 C CA . LEU A 1 123 ? 8.579 13.080 5.001 1.00 95.50 123 LEU A CA 1
ATOM 901 C C . LEU A 1 123 ? 8.822 14.290 4.084 1.00 95.50 123 LEU A C 1
ATOM 903 O O . LEU A 1 123 ? 8.070 14.507 3.128 1.00 95.50 123 LEU A O 1
ATOM 907 N N . PRO A 1 124 ? 9.889 15.070 4.334 1.00 95.06 124 PRO A N 1
ATOM 908 C CA . PRO A 1 124 ? 10.371 16.050 3.369 1.00 95.06 124 PRO A CA 1
ATOM 909 C C . PRO A 1 124 ? 10.633 15.412 1.993 1.00 95.06 124 PRO A C 1
ATOM 911 O O . PRO A 1 124 ? 10.948 14.218 1.930 1.00 95.06 124 PRO A O 1
ATOM 914 N N . PRO A 1 125 ? 10.555 16.187 0.894 1.00 94.44 125 PRO A N 1
ATOM 915 C CA . PRO A 1 125 ? 10.866 15.684 -0.440 1.00 94.44 125 PRO A CA 1
ATOM 916 C C . PRO A 1 125 ? 12.233 14.992 -0.480 1.00 94.44 125 PRO A C 1
ATOM 918 O O . PRO A 1 125 ? 13.245 15.565 -0.078 1.00 94.44 125 PRO A O 1
ATOM 921 N N . ALA A 1 126 ? 12.253 13.756 -0.973 1.00 94.50 126 ALA A N 1
ATOM 922 C CA . ALA A 1 126 ? 13.439 12.917 -1.073 1.00 94.50 126 ALA A CA 1
ATOM 923 C C . ALA A 1 126 ? 13.400 12.114 -2.378 1.00 94.50 126 ALA A C 1
ATOM 925 O O . ALA A 1 126 ? 12.331 11.920 -2.965 1.00 94.50 126 ALA A O 1
ATOM 926 N N . SER A 1 127 ? 14.560 11.641 -2.839 1.00 96.06 127 SER A N 1
ATOM 927 C CA . SER A 1 127 ? 14.613 10.823 -4.050 1.00 96.06 127 SER A CA 1
ATOM 928 C C . SER A 1 127 ? 13.948 9.456 -3.827 1.00 96.06 127 SER A C 1
ATOM 930 O O . SER A 1 127 ? 13.930 8.951 -2.695 1.00 96.06 127 SER A O 1
ATOM 932 N N . PRO A 1 128 ? 13.420 8.813 -4.884 1.00 96.81 128 PRO A N 1
ATOM 933 C CA . PRO A 1 128 ? 12.914 7.447 -4.802 1.00 96.81 128 PRO A CA 1
ATOM 934 C C . PRO A 1 128 ? 13.895 6.471 -4.140 1.00 96.81 128 PRO A C 1
ATOM 936 O O . PRO A 1 128 ? 13.476 5.666 -3.308 1.00 96.81 128 PRO A O 1
ATOM 939 N N . ALA A 1 129 ? 15.194 6.560 -4.446 1.00 97.31 129 ALA A N 1
ATOM 940 C CA . ALA A 1 129 ? 16.207 5.701 -3.840 1.00 97.31 129 ALA A CA 1
ATOM 941 C C . ALA A 1 129 ? 16.344 5.910 -2.325 1.00 97.31 129 ALA A C 1
ATOM 943 O O . ALA A 1 129 ? 16.434 4.930 -1.578 1.00 97.31 129 ALA A O 1
ATOM 944 N N . SER A 1 130 ? 16.317 7.163 -1.860 1.00 95.94 130 SER A N 1
ATOM 945 C CA . SER A 1 130 ? 16.339 7.482 -0.430 1.00 95.94 130 SER A CA 1
ATOM 946 C C . SER A 1 130 ? 15.074 6.992 0.274 1.00 95.94 130 SER A C 1
ATOM 948 O O . SER A 1 130 ? 15.169 6.362 1.325 1.00 95.94 130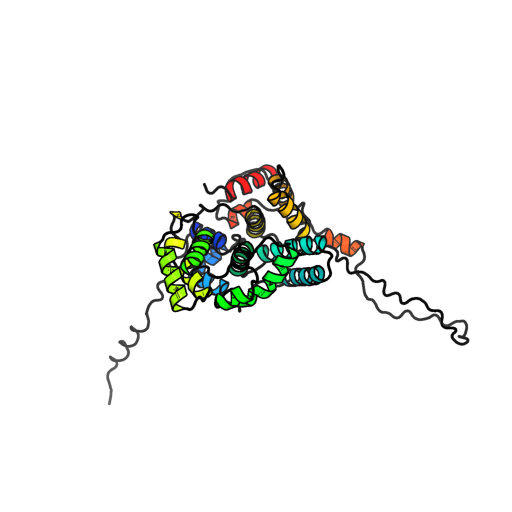 SER A O 1
ATOM 950 N N . LEU A 1 131 ? 13.897 7.207 -0.322 1.00 97.00 131 LEU A N 1
ATOM 951 C CA . LEU A 1 131 ? 12.630 6.718 0.230 1.00 97.00 131 LEU A CA 1
ATOM 952 C C . LEU A 1 131 ? 12.596 5.189 0.319 1.00 97.00 131 LEU A C 1
ATOM 954 O O . LEU A 1 131 ? 12.100 4.657 1.308 1.00 97.00 131 LEU A O 1
ATOM 958 N N . ALA A 1 132 ? 13.156 4.479 -0.665 1.00 97.19 132 ALA A N 1
ATOM 959 C CA . ALA A 1 132 ? 13.271 3.023 -0.630 1.00 97.19 132 ALA A CA 1
ATOM 960 C C . ALA A 1 132 ? 14.197 2.538 0.500 1.00 97.19 132 ALA A C 1
ATOM 962 O O . ALA A 1 132 ? 13.875 1.570 1.183 1.00 97.19 132 ALA A O 1
ATOM 963 N N . ALA A 1 133 ? 15.320 3.220 0.747 1.00 95.19 133 ALA A N 1
ATOM 964 C CA . ALA A 1 133 ? 16.202 2.891 1.868 1.00 95.19 133 ALA A CA 1
ATOM 965 C C . ALA A 1 133 ? 15.524 3.125 3.232 1.00 95.19 133 ALA A C 1
ATOM 967 O O . ALA A 1 133 ? 15.590 2.264 4.108 1.00 95.19 133 ALA A O 1
ATOM 968 N N . ILE A 1 134 ? 14.826 4.255 3.389 1.00 96.56 134 ILE A N 1
ATOM 969 C CA . ILE A 1 134 ? 14.057 4.579 4.600 1.00 96.56 134 ILE A CA 1
ATOM 970 C C . ILE A 1 134 ? 12.920 3.566 4.807 1.00 96.56 134 ILE A C 1
ATOM 972 O O . ILE A 1 134 ? 12.686 3.118 5.928 1.00 96.56 134 ILE A O 1
ATOM 976 N N . ALA A 1 135 ? 12.241 3.157 3.730 1.00 96.56 135 ALA A N 1
ATOM 977 C CA . ALA A 1 135 ? 11.201 2.132 3.768 1.00 96.56 135 ALA A CA 1
ATOM 978 C C . ALA A 1 135 ? 11.688 0.840 4.431 1.00 96.56 135 ALA A C 1
ATOM 980 O O . ALA A 1 135 ? 11.037 0.348 5.351 1.00 96.56 135 ALA A O 1
ATOM 981 N N . GLU A 1 136 ? 12.827 0.302 3.989 1.00 94.94 136 GLU A N 1
ATOM 982 C CA . GLU A 1 136 ? 13.348 -0.959 4.527 1.00 94.94 136 GLU A CA 1
ATOM 983 C C . GLU A 1 136 ? 13.697 -0.855 6.018 1.00 94.94 136 GLU A C 1
ATOM 985 O O . GLU A 1 136 ? 13.458 -1.801 6.765 1.00 94.94 136 GLU A O 1
ATOM 990 N N . GLN A 1 137 ? 14.174 0.306 6.476 1.00 94.81 137 GLN A N 1
ATOM 991 C CA . GLN A 1 137 ? 14.436 0.559 7.898 1.00 94.81 137 GLN A CA 1
ATOM 992 C C . GLN A 1 137 ? 13.145 0.660 8.725 1.00 94.81 137 GLN A C 1
ATOM 994 O O . GLN A 1 137 ? 13.103 0.212 9.869 1.00 94.81 137 GLN A O 1
ATOM 999 N N . ALA A 1 138 ? 12.079 1.231 8.161 1.00 96.50 138 ALA A N 1
ATOM 1000 C CA . ALA A 1 138 ? 10.825 1.469 8.871 1.00 96.50 138 ALA A CA 1
ATOM 1001 C C . ALA A 1 138 ? 9.917 0.231 8.979 1.00 96.50 138 ALA A C 1
ATOM 1003 O O . ALA A 1 138 ? 9.124 0.139 9.920 1.00 96.50 138 ALA A O 1
ATOM 1004 N N . ARG A 1 139 ? 10.019 -0.726 8.045 1.00 95.38 139 ARG A N 1
ATOM 1005 C CA . ARG A 1 139 ? 9.141 -1.915 7.969 1.00 95.38 139 ARG A CA 1
ATOM 1006 C C . ARG A 1 139 ? 8.991 -2.683 9.291 1.00 95.38 139 ARG A C 1
ATOM 1008 O O . ARG A 1 139 ? 7.845 -2.912 9.681 1.00 95.38 139 ARG A O 1
ATOM 1015 N N . PRO A 1 140 ? 10.067 -3.031 10.030 1.00 95.81 140 PRO A N 1
ATOM 1016 C CA . PRO A 1 140 ? 9.941 -3.778 11.286 1.00 95.81 140 PRO A CA 1
ATOM 1017 C C . PRO A 1 140 ? 9.122 -3.053 12.363 1.00 95.81 140 PRO A C 1
ATOM 1019 O O . PRO A 1 140 ? 8.538 -3.691 13.235 1.00 95.81 140 PRO A O 1
ATOM 1022 N N . HIS A 1 141 ? 9.053 -1.721 12.296 1.00 96.44 141 HIS A N 1
ATOM 1023 C CA . HIS A 1 141 ? 8.402 -0.876 13.296 1.00 96.44 141 HIS A CA 1
ATOM 1024 C C . HIS A 1 141 ? 6.997 -0.421 12.883 1.00 96.44 141 HIS A C 1
ATOM 1026 O O . HIS A 1 141 ? 6.280 0.167 13.692 1.00 96.44 141 HIS A O 1
ATOM 1032 N N . LEU A 1 142 ? 6.574 -0.701 11.643 1.00 96.31 142 LEU A N 1
ATOM 1033 C CA . LEU A 1 142 ? 5.379 -0.112 11.035 1.00 96.31 142 LEU A CA 1
ATOM 1034 C C . LEU A 1 142 ? 4.087 -0.380 11.820 1.00 96.31 142 LEU A C 1
ATOM 1036 O O . LEU A 1 142 ? 3.226 0.493 11.916 1.00 96.31 142 LEU A O 1
ATOM 1040 N N . PHE A 1 143 ? 3.955 -1.580 12.387 1.00 96.94 143 PHE A N 1
ATOM 1041 C CA . PHE A 1 143 ? 2.774 -1.986 13.154 1.00 96.94 143 PHE A CA 1
ATOM 1042 C C . PHE A 1 143 ? 2.963 -1.925 14.675 1.00 96.94 143 PHE A C 1
ATOM 1044 O O . PHE A 1 143 ? 2.010 -2.225 15.396 1.00 96.94 143 PHE A O 1
ATOM 1051 N N . GLY A 1 144 ? 4.152 -1.545 15.149 1.00 96.50 144 GLY A N 1
ATOM 1052 C CA . GLY A 1 144 ? 4.490 -1.463 16.570 1.00 96.50 144 GLY A CA 1
ATOM 1053 C C . GLY A 1 144 ? 4.168 -0.101 17.202 1.00 96.50 144 GLY A C 1
ATOM 1054 O O . GLY A 1 144 ? 3.308 0.638 16.698 1.00 96.50 144 GLY A O 1
ATOM 1055 N N . PRO A 1 145 ? 4.872 0.272 18.288 1.00 96.56 145 PRO A N 1
ATOM 1056 C CA . PRO A 1 145 ? 4.711 1.575 18.916 1.00 96.56 145 PRO A CA 1
ATOM 1057 C C . PRO A 1 145 ? 5.100 2.711 17.959 1.00 96.56 145 PRO A C 1
ATOM 1059 O O . PRO A 1 145 ? 6.189 2.711 17.383 1.00 96.56 145 PRO A O 1
ATOM 1062 N N . TYR A 1 146 ? 4.276 3.760 17.856 1.00 96.06 146 TYR A N 1
ATOM 1063 C CA . TYR A 1 146 ? 4.586 4.932 17.020 1.00 96.06 146 TYR A CA 1
ATOM 1064 C C . TYR A 1 146 ? 5.941 5.573 17.341 1.00 96.06 146 TYR A C 1
ATOM 1066 O O . TYR A 1 146 ? 6.595 6.112 16.452 1.00 96.06 146 TYR A O 1
ATOM 1074 N N . ARG A 1 147 ? 6.376 5.529 18.605 1.00 95.12 147 ARG A N 1
ATOM 1075 C CA . ARG A 1 147 ? 7.673 6.091 19.005 1.00 95.12 147 ARG A CA 1
ATOM 1076 C C . ARG A 1 147 ? 8.840 5.403 18.278 1.00 95.12 147 ARG A C 1
ATOM 1078 O O . ARG A 1 147 ? 9.784 6.096 17.910 1.00 95.12 147 ARG A O 1
ATOM 1085 N N . ASP A 1 148 ? 8.737 4.094 18.048 1.00 96.25 148 ASP A N 1
ATOM 1086 C CA . ASP A 1 148 ? 9.764 3.275 17.405 1.00 96.25 148 ASP A CA 1
ATOM 1087 C C . ASP A 1 148 ? 9.724 3.518 15.891 1.00 96.25 148 ASP A C 1
ATOM 1089 O O . ASP A 1 148 ? 10.753 3.785 15.276 1.00 96.25 148 ASP A O 1
ATOM 1093 N N . LEU A 1 149 ? 8.519 3.566 15.306 1.00 96.12 149 LEU A N 1
ATOM 1094 C CA . LEU A 1 149 ? 8.332 3.954 13.905 1.00 96.12 149 LEU A CA 1
ATOM 1095 C C . LEU A 1 149 ? 8.906 5.348 13.619 1.00 96.12 149 LEU A C 1
ATOM 1097 O O . LEU A 1 149 ? 9.601 5.546 12.628 1.00 96.12 149 LEU A O 1
ATOM 1101 N N . ARG A 1 150 ? 8.651 6.320 14.499 1.00 95.38 150 ARG A N 1
ATOM 1102 C CA . ARG A 1 150 ? 9.195 7.676 14.376 1.00 95.38 150 ARG A CA 1
ATOM 1103 C C . ARG A 1 150 ? 10.721 7.686 14.461 1.00 95.38 150 ARG A C 1
ATOM 1105 O O . ARG A 1 150 ? 11.347 8.465 13.753 1.00 95.38 150 ARG A O 1
ATOM 1112 N N . ALA A 1 151 ? 11.316 6.847 15.310 1.00 94.56 151 ALA A N 1
ATOM 1113 C CA . ALA A 1 151 ? 12.770 6.710 15.381 1.00 94.56 151 ALA A CA 1
ATOM 1114 C C . ALA A 1 151 ? 13.357 6.138 14.077 1.00 94.56 151 ALA A C 1
ATOM 1116 O O . ALA A 1 151 ? 14.435 6.557 13.668 1.00 94.56 151 ALA A O 1
ATOM 1117 N N . ALA A 1 152 ? 12.620 5.254 13.398 1.00 95.69 152 ALA A N 1
ATOM 1118 C CA . ALA A 1 152 ? 12.995 4.684 12.103 1.00 95.69 152 ALA A CA 1
ATOM 1119 C C . ALA A 1 152 ? 12.675 5.585 10.888 1.00 95.69 152 ALA A C 1
ATOM 1121 O O . ALA A 1 152 ? 13.055 5.259 9.766 1.00 95.69 152 ALA A O 1
ATOM 1122 N N . LEU A 1 153 ? 11.983 6.712 11.086 1.00 95.06 153 LEU A N 1
ATOM 1123 C CA . LEU A 1 153 ? 11.596 7.661 10.036 1.00 95.06 153 LEU A CA 1
ATOM 1124 C C . LEU A 1 153 ? 12.152 9.065 10.337 1.00 95.06 153 LEU A C 1
ATOM 1126 O O . LEU A 1 153 ? 11.397 9.968 10.730 1.00 95.06 153 LEU A O 1
ATOM 1130 N N . PRO A 1 154 ? 13.473 9.276 10.164 1.00 82.56 154 PRO A N 1
ATOM 1131 C CA . PRO A 1 154 ? 14.091 10.575 10.394 1.00 82.56 154 PRO A CA 1
ATOM 1132 C C . PRO A 1 154 ? 13.502 11.600 9.415 1.00 82.56 154 PRO A C 1
ATOM 1134 O O . PRO A 1 154 ? 13.589 11.441 8.201 1.00 82.56 154 PRO A O 1
ATOM 1137 N N . GLY A 1 155 ? 12.861 12.642 9.945 1.00 87.88 155 GLY A N 1
ATOM 1138 C CA . GLY A 1 155 ? 12.176 13.672 9.154 1.00 87.88 155 GLY A CA 1
ATOM 1139 C C . GLY A 1 155 ? 10.676 13.782 9.425 1.00 87.88 155 GLY A C 1
ATOM 1140 O O . GLY A 1 155 ? 10.082 14.798 9.070 1.00 87.88 155 GLY A O 1
ATOM 1141 N N . LEU A 1 156 ? 10.062 12.808 10.111 1.00 90.19 156 LEU A N 1
ATOM 1142 C CA . LEU A 1 156 ? 8.706 13.001 10.628 1.00 90.19 156 LEU A CA 1
ATOM 1143 C C . LEU A 1 156 ? 8.678 14.147 11.644 1.00 90.19 156 LEU A C 1
ATOM 1145 O O . LEU A 1 156 ? 9.486 14.197 12.576 1.00 90.19 156 LEU A O 1
ATOM 1149 N N . SER A 1 157 ? 7.708 15.048 11.476 1.00 86.12 157 SER A N 1
ATOM 1150 C CA . SER A 1 157 ? 7.532 16.209 12.349 1.00 86.12 157 SER A CA 1
ATOM 1151 C C . SER A 1 157 ? 7.410 15.790 13.819 1.00 86.12 157 SER A C 1
ATOM 1153 O O . SER A 1 157 ? 6.613 14.920 14.188 1.00 86.12 157 SER A O 1
ATOM 1155 N N . ALA A 1 158 ? 8.214 16.418 14.678 1.00 79.75 158 ALA A N 1
ATOM 1156 C CA . ALA A 1 158 ? 8.087 16.264 16.119 1.00 79.75 158 ALA A CA 1
ATOM 1157 C C . ALA A 1 158 ? 6.839 17.010 16.626 1.00 79.75 158 ALA A C 1
ATOM 1159 O O . ALA A 1 158 ? 6.460 18.049 16.096 1.00 79.75 158 ALA A O 1
ATOM 1160 N N . GLY A 1 159 ? 6.200 16.491 17.679 1.00 80.38 159 GLY A N 1
ATOM 1161 C CA . GLY A 1 159 ? 5.099 17.196 18.351 1.00 80.38 159 GLY A CA 1
ATOM 1162 C C . GLY A 1 159 ? 3.720 17.069 17.693 1.00 80.38 159 GLY A C 1
ATOM 1163 O O . GLY A 1 159 ? 2.785 17.747 18.118 1.00 80.38 159 GLY A O 1
ATOM 1164 N N . VAL A 1 160 ? 3.540 16.186 16.704 1.00 88.69 160 VAL A N 1
ATOM 1165 C CA . VAL A 1 160 ? 2.201 15.894 16.168 1.00 88.69 160 VAL A CA 1
ATOM 1166 C C . VAL A 1 160 ? 1.354 15.204 17.242 1.00 88.69 160 VAL A C 1
ATOM 1168 O O . VAL A 1 160 ? 1.733 14.165 17.785 1.00 88.69 160 VAL A O 1
ATOM 1171 N N . SER A 1 161 ? 0.189 15.778 17.552 1.00 94.56 161 SER A N 1
ATOM 1172 C CA . SER A 1 161 ? -0.707 15.214 18.565 1.00 94.56 161 SER A CA 1
ATOM 1173 C C . SER A 1 161 ? -1.288 13.855 18.127 1.00 94.56 161 SER A C 1
ATOM 1175 O O . SER A 1 161 ? -1.553 13.663 16.933 1.00 94.56 161 SER A O 1
ATOM 1177 N N . PRO A 1 162 ? -1.598 12.936 19.066 1.00 96.12 162 PRO A N 1
ATOM 1178 C CA . PRO A 1 162 ? -2.280 11.677 18.748 1.00 96.12 162 PRO A CA 1
ATOM 1179 C C . PRO A 1 162 ? -3.581 11.871 17.962 1.00 96.12 162 PRO A C 1
ATOM 1181 O O . PRO A 1 162 ? -3.870 11.119 17.032 1.00 96.12 162 PRO A O 1
ATOM 1184 N N . ARG A 1 163 ? -4.348 12.919 18.290 1.00 97.44 163 ARG A N 1
ATOM 1185 C CA . ARG A 1 163 ? -5.588 13.269 17.591 1.00 97.44 163 ARG A CA 1
ATOM 1186 C C . ARG A 1 163 ? -5.334 13.645 16.133 1.00 97.44 163 ARG A C 1
ATOM 1188 O O . ARG A 1 163 ? -6.079 13.207 15.259 1.00 97.44 163 ARG A O 1
ATOM 1195 N N . SER A 1 164 ? -4.295 14.438 15.871 1.00 96.44 164 SER A N 1
ATOM 1196 C CA . SER A 1 164 ? -3.909 14.838 14.514 1.00 96.44 164 SER A CA 1
ATOM 1197 C C . SER A 1 164 ? -3.476 13.627 13.686 1.00 96.44 164 SER A C 1
ATOM 1199 O O . SER A 1 164 ? -3.954 13.472 12.568 1.00 96.44 164 SER A O 1
ATOM 1201 N N . LEU A 1 165 ? -2.669 12.721 14.253 1.00 96.06 165 LEU A N 1
ATOM 1202 C CA . LEU A 1 165 ? -2.260 11.479 13.579 1.00 96.06 165 LEU A CA 1
ATOM 1203 C C . LEU A 1 165 ? -3.456 10.570 13.271 1.00 96.06 165 LEU A C 1
ATOM 1205 O O . LEU A 1 165 ? -3.614 10.111 12.140 1.00 96.06 165 LEU A O 1
ATOM 1209 N N . CYS A 1 166 ? -4.344 10.360 14.248 1.00 98.25 166 CYS A N 1
ATOM 1210 C CA . CYS A 1 166 ? -5.562 9.574 14.051 1.00 98.25 166 CYS A CA 1
ATOM 1211 C C . CYS A 1 166 ? -6.471 10.195 12.983 1.00 98.25 166 CYS A C 1
ATOM 1213 O O . CYS A 1 166 ? -7.044 9.474 12.167 1.00 98.25 166 CYS A O 1
ATOM 1215 N N . ARG A 1 167 ? -6.577 11.531 12.948 1.00 98.38 167 ARG A N 1
ATOM 1216 C CA . ARG A 1 167 ? -7.310 12.242 11.896 1.00 98.38 167 ARG A CA 1
ATOM 1217 C C . ARG A 1 167 ? -6.670 12.020 10.529 1.00 98.38 167 ARG A C 1
ATOM 1219 O O . ARG A 1 167 ? -7.409 11.716 9.604 1.00 98.38 167 ARG A O 1
ATOM 1226 N N . SER A 1 168 ? -5.350 12.130 10.391 1.00 97.50 168 SER A N 1
ATOM 1227 C CA . SER A 1 168 ? -4.658 11.897 9.113 1.00 97.50 168 SER A CA 1
ATOM 1228 C C . SER A 1 168 ? -4.859 10.470 8.598 1.00 97.50 168 SER A C 1
ATOM 1230 O O . SER A 1 168 ? -5.166 10.282 7.424 1.00 97.50 168 SER A O 1
ATOM 1232 N N . LEU A 1 169 ? -4.779 9.469 9.481 1.00 97.94 169 LEU A N 1
ATOM 1233 C CA . LEU A 1 169 ? -5.080 8.076 9.137 1.00 97.94 169 LEU A CA 1
ATOM 1234 C C . LEU A 1 169 ? -6.542 7.902 8.700 1.00 97.94 169 LEU A C 1
ATOM 1236 O O . LEU A 1 169 ? -6.805 7.293 7.666 1.00 97.94 169 LEU A O 1
ATOM 1240 N N . ALA A 1 170 ? -7.499 8.478 9.433 1.00 97.56 170 ALA A N 1
ATOM 1241 C CA . ALA A 1 170 ? -8.911 8.431 9.055 1.00 97.56 170 ALA A CA 1
ATOM 1242 C C . ALA A 1 170 ? -9.178 9.156 7.723 1.00 97.56 170 ALA A C 1
ATOM 1244 O O . ALA A 1 170 ? -9.950 8.665 6.901 1.00 97.56 170 ALA A O 1
ATOM 1245 N N . VAL A 1 171 ? -8.493 10.277 7.469 1.00 95.94 171 VAL A N 1
ATOM 1246 C CA . VAL A 1 171 ? -8.552 10.989 6.185 1.00 95.94 171 VAL A CA 1
ATOM 1247 C C . VAL A 1 171 ? -8.061 10.102 5.046 1.00 95.94 171 VAL A C 1
ATOM 1249 O O . VAL A 1 171 ? -8.675 10.043 3.977 1.00 95.94 171 VAL A O 1
ATOM 1252 N N . PHE A 1 172 ? -6.956 9.398 5.270 1.00 95.19 172 PHE A N 1
ATOM 1253 C CA . PHE A 1 172 ? -6.331 8.551 4.267 1.00 95.19 172 PHE A CA 1
ATOM 1254 C C . PHE A 1 172 ? -7.151 7.291 3.956 1.00 95.19 172 PHE A C 1
ATOM 1256 O O . PHE A 1 172 ? -7.361 6.982 2.782 1.00 95.19 172 PHE A O 1
ATOM 1263 N N . PHE A 1 173 ? -7.647 6.594 4.981 1.00 95.56 173 PHE A N 1
ATOM 1264 C CA . PHE A 1 173 ? -8.322 5.303 4.818 1.00 95.56 173 PHE A CA 1
ATOM 1265 C C . PHE A 1 173 ? -9.839 5.393 4.617 1.00 95.56 173 PHE A C 1
ATOM 1267 O O . PHE A 1 173 ? -10.391 4.522 3.948 1.00 95.56 173 PHE A O 1
ATOM 1274 N N . VAL A 1 174 ? -10.509 6.420 5.154 1.00 94.31 174 VAL A N 1
ATOM 1275 C CA . VAL A 1 174 ? -11.982 6.508 5.165 1.00 94.31 174 VAL A CA 1
ATOM 1276 C C . VAL A 1 174 ? -12.485 7.573 4.194 1.00 94.31 174 VAL A C 1
ATOM 1278 O O . VAL A 1 174 ? -13.003 7.245 3.131 1.00 94.31 174 VAL A O 1
ATOM 1281 N N . SER A 1 175 ? -12.308 8.857 4.509 1.00 91.81 175 SER A N 1
ATOM 1282 C CA . SER A 1 175 ? -12.871 9.959 3.715 1.00 91.81 175 SER A CA 1
ATOM 1283 C C . SER A 1 175 ? -12.161 11.277 3.995 1.00 91.81 175 SER A C 1
ATOM 1285 O O . SER A 1 175 ? -11.557 11.438 5.043 1.00 91.81 175 SER A O 1
ATOM 1287 N N . GLU A 1 176 ? -12.232 12.253 3.084 1.00 90.69 176 GLU A N 1
ATOM 1288 C CA . GLU A 1 176 ? -11.613 13.580 3.291 1.00 90.69 176 GLU A CA 1
ATOM 1289 C C . GLU A 1 176 ? -12.137 14.305 4.544 1.00 90.69 176 GLU A C 1
ATOM 1291 O O . GLU A 1 176 ? -11.436 15.116 5.152 1.00 90.69 176 GLU A O 1
ATOM 1296 N N . ARG A 1 177 ? -13.370 13.990 4.950 1.00 92.75 177 ARG A N 1
ATOM 1297 C CA . ARG A 1 177 ? -14.036 14.530 6.137 1.00 92.75 177 ARG A CA 1
ATOM 1298 C C . ARG A 1 177 ? -14.487 13.371 7.035 1.00 92.75 177 ARG A C 1
ATOM 1300 O O . ARG A 1 177 ? -15.677 13.061 7.065 1.00 92.75 177 ARG A O 1
ATOM 1307 N N . PRO A 1 178 ? -13.560 12.717 7.760 1.00 94.56 178 PRO A N 1
ATOM 1308 C CA . PRO A 1 178 ? -13.911 11.565 8.575 1.00 94.56 178 PRO A CA 1
ATOM 1309 C C . PRO A 1 178 ? -14.738 11.993 9.799 1.00 94.56 178 PRO A C 1
ATOM 1311 O O . PRO A 1 178 ? -14.510 13.084 10.344 1.00 94.56 178 PRO A O 1
ATOM 1314 N N . PRO A 1 179 ? -15.664 11.143 10.278 1.00 96.19 179 PRO A N 1
ATOM 1315 C CA . PRO A 1 179 ? -16.494 11.463 11.430 1.00 96.19 179 PRO A CA 1
ATOM 1316 C C . PRO A 1 179 ? -15.651 11.692 12.693 1.00 96.19 179 PRO A C 1
ATOM 1318 O O . PRO A 1 179 ? -14.698 10.967 12.992 1.00 96.19 179 PRO A O 1
ATOM 1321 N N . ALA A 1 180 ? -16.008 12.714 13.477 1.00 97.12 180 ALA A N 1
ATOM 1322 C CA . ALA A 1 180 ? -15.270 13.070 14.692 1.00 97.12 180 ALA A CA 1
ATOM 1323 C C . ALA A 1 180 ? -15.303 11.955 15.755 1.00 97.12 180 ALA A C 1
ATOM 1325 O O . ALA A 1 180 ? -14.354 11.805 16.527 1.00 97.12 180 ALA A O 1
ATOM 1326 N N . SER A 1 181 ? -16.375 11.155 15.772 1.00 97.12 181 SER A N 1
ATOM 1327 C CA . SER A 1 181 ? -16.530 9.980 16.633 1.00 97.12 181 SER A CA 1
ATOM 1328 C C . SER A 1 181 ? -15.470 8.914 16.337 1.00 97.12 181 SER A C 1
ATOM 1330 O O . SER A 1 181 ? -14.867 8.393 17.276 1.00 97.12 181 SER A O 1
ATOM 1332 N N . LEU A 1 182 ? -15.173 8.648 15.059 1.00 98.00 182 LEU A N 1
ATOM 1333 C CA . LEU A 1 182 ? -14.104 7.741 14.639 1.00 98.00 182 LEU A CA 1
ATOM 1334 C C . LEU A 1 182 ? -12.741 8.213 15.142 1.00 98.00 182 LEU A C 1
ATOM 1336 O O . LEU A 1 182 ? -12.043 7.460 15.821 1.00 98.00 182 LEU A O 1
ATOM 1340 N N . VAL A 1 183 ? -12.397 9.478 14.888 1.00 98.56 183 VAL A N 1
ATOM 1341 C CA . VAL A 1 183 ? -11.117 10.052 15.334 1.00 98.56 183 VAL A CA 1
ATOM 1342 C C . VAL A 1 183 ? -10.981 9.968 16.858 1.00 98.56 183 VAL A C 1
ATOM 1344 O O . VAL A 1 183 ? -9.928 9.575 17.355 1.00 98.56 183 VAL A O 1
ATOM 1347 N N . LYS A 1 184 ? -12.053 10.257 17.609 1.00 98.38 184 LYS A N 1
ATOM 1348 C CA . LYS A 1 184 ? -12.069 10.144 19.077 1.00 98.38 184 LYS A CA 1
ATOM 1349 C C . LYS A 1 184 ? -11.847 8.702 19.552 1.00 98.38 184 LYS A C 1
ATOM 1351 O O . LYS A 1 184 ? -11.110 8.486 20.512 1.00 98.38 184 LYS A O 1
ATOM 1356 N N . ARG A 1 185 ? -12.452 7.704 18.894 1.00 98.31 185 ARG A N 1
ATOM 1357 C CA . ARG A 1 185 ? -12.243 6.278 19.223 1.00 98.31 185 ARG A CA 1
ATOM 1358 C C . ARG A 1 185 ? -10.819 5.817 18.920 1.00 98.31 185 ARG A C 1
ATOM 1360 O O . ARG A 1 185 ? -10.233 5.090 19.722 1.00 98.31 185 ARG A O 1
ATOM 1367 N N . MET A 1 186 ? -10.248 6.252 17.800 1.00 98.62 186 MET A N 1
ATOM 1368 C CA . MET A 1 186 ? -8.850 5.977 17.460 1.00 98.62 186 MET A CA 1
ATOM 1369 C C . MET A 1 186 ? -7.891 6.620 18.466 1.00 98.62 186 MET A C 1
ATOM 1371 O O . MET A 1 186 ? -6.974 5.958 18.942 1.00 98.62 186 MET A O 1
ATOM 1375 N N . GLU A 1 187 ? -8.142 7.868 18.867 1.00 98.50 187 GLU A N 1
ATOM 1376 C CA . GLU A 1 187 ? -7.345 8.561 19.882 1.00 98.50 187 GLU A CA 1
ATOM 1377 C C . GLU A 1 187 ? -7.420 7.857 21.248 1.00 98.50 187 GLU A C 1
ATOM 1379 O O . GLU A 1 187 ? -6.410 7.711 21.937 1.00 98.50 187 GLU A O 1
ATOM 1384 N N . ALA A 1 188 ? -8.597 7.364 21.642 1.00 98.31 188 ALA A N 1
ATOM 1385 C CA . ALA A 1 188 ? -8.739 6.566 22.857 1.00 98.31 188 ALA A CA 1
ATOM 1386 C C . ALA A 1 188 ? -7.952 5.245 22.773 1.00 98.31 188 ALA A C 1
ATOM 1388 O O . ALA A 1 188 ? -7.297 4.858 23.741 1.00 98.31 188 ALA A O 1
ATOM 1389 N N . ALA A 1 189 ? -7.975 4.568 21.618 1.00 98.31 189 ALA A N 1
ATOM 1390 C CA . ALA A 1 189 ? -7.162 3.374 21.385 1.00 98.31 189 ALA A CA 1
ATOM 1391 C C . ALA A 1 189 ? -5.664 3.688 21.495 1.00 98.31 189 ALA A C 1
ATOM 1393 O O . ALA A 1 189 ? -4.960 2.978 22.206 1.00 98.31 189 ALA A O 1
ATOM 1394 N N . TRP A 1 190 ? -5.219 4.796 20.896 1.00 98.06 190 TRP A N 1
ATOM 1395 C CA . TRP A 1 190 ? -3.845 5.285 20.994 1.00 98.06 190 TRP A CA 1
ATOM 1396 C C . TRP A 1 190 ? -3.411 5.493 22.446 1.00 98.06 190 TRP A C 1
ATOM 1398 O O . TRP A 1 190 ? -2.363 5.006 22.858 1.00 98.06 190 TRP A O 1
ATOM 1408 N N . ARG A 1 191 ? -4.210 6.215 23.242 1.00 97.62 191 ARG A N 1
ATOM 1409 C CA . ARG A 1 191 ? -3.876 6.512 24.645 1.00 97.62 191 ARG A CA 1
ATOM 1410 C C . ARG A 1 191 ? -3.786 5.245 25.491 1.00 97.62 191 ARG A C 1
ATOM 1412 O O . ARG A 1 191 ? -2.873 5.137 26.299 1.00 97.62 191 ARG A O 1
ATOM 1419 N N . ARG A 1 192 ? -4.696 4.286 25.286 1.00 98.25 192 ARG A N 1
ATOM 1420 C CA . ARG A 1 192 ? -4.689 3.009 26.019 1.00 98.25 192 ARG A CA 1
ATOM 1421 C C . ARG A 1 192 ? -3.498 2.125 25.669 1.00 98.25 192 ARG A C 1
ATOM 1423 O O . ARG A 1 192 ? -2.995 1.440 26.547 1.00 98.25 192 ARG A O 1
ATOM 1430 N N . SER A 1 193 ? -3.076 2.116 24.406 1.00 97.94 193 SER A N 1
ATOM 1431 C CA . SER A 1 193 ? -1.981 1.259 23.946 1.00 97.94 193 SER A CA 1
ATOM 1432 C C . SER A 1 193 ? -0.604 1.918 24.009 1.00 97.94 193 SER A C 1
ATOM 1434 O O . SER A 1 193 ? 0.385 1.267 23.704 1.00 97.94 193 SER A O 1
ATOM 1436 N N . GLY A 1 194 ? -0.511 3.207 24.348 1.00 95.75 194 GLY A N 1
ATOM 1437 C CA . GLY A 1 194 ? 0.750 3.947 24.253 1.00 95.75 194 GLY A CA 1
ATOM 1438 C C . GLY A 1 194 ? 1.182 4.241 22.809 1.00 95.75 194 GLY A C 1
ATOM 1439 O O . GLY A 1 194 ? 2.359 4.484 22.555 1.00 95.75 194 GLY A O 1
ATOM 1440 N N . GLY A 1 195 ? 0.240 4.251 21.861 1.00 95.50 195 GLY A N 1
ATOM 1441 C CA . GLY A 1 195 ? 0.500 4.552 20.452 1.00 95.50 195 GLY A CA 1
ATOM 1442 C C . GLY A 1 195 ? 0.861 3.346 19.585 1.00 95.50 195 GLY A C 1
ATOM 1443 O O . GLY A 1 195 ? 1.486 3.530 18.543 1.00 95.50 195 GLY A O 1
ATOM 1444 N N . GLU A 1 196 ? 0.471 2.131 19.979 1.00 97.44 196 GLU A N 1
ATOM 1445 C CA . GLU A 1 196 ? 0.568 0.946 19.112 1.00 97.44 196 GLU A CA 1
ATOM 1446 C C . GLU A 1 196 ? -0.249 1.123 17.828 1.00 97.44 196 GLU A C 1
ATOM 1448 O O . GLU A 1 196 ? -1.485 1.198 17.871 1.00 97.44 196 GLU A O 1
ATOM 1453 N N . GLN A 1 197 ? 0.431 1.116 16.680 1.00 97.00 197 GLN A N 1
ATOM 1454 C CA . GLN A 1 197 ? -0.184 1.287 15.363 1.00 97.00 197 GLN A CA 1
ATOM 1455 C C . GLN A 1 197 ? -1.215 0.191 15.088 1.00 97.00 197 GLN A C 1
ATOM 1457 O O . GLN A 1 197 ? -2.333 0.482 14.665 1.00 97.00 197 GLN A O 1
ATOM 1462 N N . ARG A 1 198 ? -0.903 -1.067 15.424 1.00 97.50 198 ARG A N 1
ATOM 1463 C CA . ARG A 1 198 ? -1.835 -2.197 15.289 1.00 97.50 198 ARG A CA 1
ATOM 1464 C C . ARG A 1 198 ? -3.167 -1.958 16.002 1.00 97.50 198 ARG A C 1
ATOM 1466 O O . ARG A 1 198 ? -4.226 -2.254 15.450 1.00 97.50 198 ARG A O 1
ATOM 1473 N N . ALA A 1 199 ? -3.129 -1.416 17.219 1.00 98.06 199 ALA A N 1
ATOM 1474 C CA . ALA A 1 199 ? -4.332 -1.146 18.004 1.00 98.06 199 ALA A CA 1
ATOM 1475 C C . ALA A 1 199 ? -5.168 -0.008 17.394 1.00 98.06 199 ALA A C 1
ATOM 1477 O O . ALA A 1 199 ? -6.397 -0.089 17.348 1.00 98.06 199 ALA A O 1
ATOM 1478 N N . VAL A 1 200 ? -4.503 1.035 16.891 1.00 98.38 200 VAL A N 1
ATOM 1479 C CA . VAL A 1 200 ? -5.148 2.185 16.240 1.00 98.38 200 VAL A CA 1
ATOM 1480 C C . VAL A 1 200 ? -5.799 1.774 14.920 1.00 98.38 200 VAL A C 1
ATOM 1482 O O . VAL A 1 200 ? -6.956 2.113 14.681 1.00 98.38 200 VAL A O 1
ATOM 1485 N N . LEU A 1 201 ? -5.097 0.994 14.093 1.00 98.31 201 LEU A N 1
ATOM 1486 C CA . LEU A 1 201 ? -5.616 0.480 12.824 1.00 98.31 201 LEU A CA 1
ATOM 1487 C C . LEU A 1 201 ? -6.780 -0.485 13.042 1.00 98.31 201 LEU A C 1
ATOM 1489 O O . LEU A 1 201 ? -7.778 -0.381 12.337 1.00 98.31 201 LEU A O 1
ATOM 1493 N N . ARG A 1 202 ? -6.712 -1.361 14.056 1.00 98.12 202 ARG A N 1
ATOM 1494 C CA . ARG A 1 202 ? -7.866 -2.185 14.449 1.00 98.12 202 ARG A CA 1
ATOM 1495 C C . ARG A 1 202 ? -9.072 -1.319 14.806 1.00 98.12 202 ARG A C 1
ATOM 1497 O O . ARG A 1 202 ? -10.139 -1.554 14.262 1.00 98.12 202 ARG A O 1
ATOM 1504 N N . SER A 1 203 ? -8.892 -0.281 15.629 1.00 97.94 203 SER A N 1
ATOM 1505 C CA . SER A 1 203 ? -9.964 0.670 15.981 1.00 97.94 203 SER A CA 1
ATOM 1506 C C . SER A 1 203 ? -10.576 1.374 14.758 1.00 97.94 203 SER A C 1
ATOM 1508 O O . SER A 1 203 ? -11.776 1.652 14.744 1.00 97.94 203 SER A O 1
ATOM 1510 N N . LEU A 1 204 ? -9.772 1.648 13.721 1.00 98.19 204 LEU A N 1
ATOM 1511 C CA . LEU A 1 204 ? -10.239 2.232 12.463 1.00 98.19 204 LEU A CA 1
ATOM 1512 C C . LEU A 1 204 ? -11.024 1.217 11.625 1.00 98.19 204 LEU A C 1
ATOM 1514 O O . LEU A 1 204 ? -12.188 1.460 11.310 1.00 98.19 204 LEU A O 1
ATOM 1518 N N . PHE A 1 205 ? -10.406 0.089 11.271 1.00 97.50 205 PHE A N 1
ATOM 1519 C CA . PHE A 1 205 ? -10.957 -0.843 10.285 1.00 97.50 205 PHE A CA 1
ATOM 1520 C C . PHE A 1 205 ? -12.140 -1.654 10.813 1.00 97.50 205 PHE A C 1
ATOM 1522 O O . PHE A 1 205 ? -13.004 -2.023 10.030 1.00 97.50 205 PHE A O 1
ATOM 1529 N N . THR A 1 206 ? -12.239 -1.897 12.122 1.00 95.06 206 THR A N 1
ATOM 1530 C CA . THR A 1 206 ? -13.408 -2.582 12.702 1.00 95.06 206 THR A CA 1
ATOM 1531 C C . THR A 1 206 ? -14.546 -1.631 13.073 1.00 95.06 206 THR A C 1
ATOM 1533 O O . THR A 1 206 ? -15.555 -2.057 13.637 1.00 95.06 206 THR A O 1
ATOM 1536 N N . SER A 1 207 ? -14.413 -0.335 12.776 1.00 95.12 207 SER A N 1
ATOM 1537 C CA . SER A 1 207 ? -15.479 0.628 13.034 1.00 95.12 207 SER A CA 1
ATOM 1538 C C . SER A 1 207 ? -16.635 0.479 12.043 1.00 95.12 207 SER A C 1
ATOM 1540 O O . SER A 1 207 ? -16.422 0.241 10.856 1.00 95.12 207 SER A O 1
ATOM 1542 N N . ALA A 1 208 ? -17.866 0.702 12.513 1.00 92.50 208 ALA A N 1
ATOM 1543 C CA . ALA A 1 208 ? -19.037 0.764 11.633 1.00 92.50 208 ALA A CA 1
ATOM 1544 C C . ALA A 1 208 ? -18.906 1.877 10.576 1.00 92.50 208 ALA A C 1
ATOM 1546 O O . ALA A 1 208 ? -19.373 1.711 9.454 1.00 92.50 208 ALA A O 1
ATOM 1547 N N . ASP A 1 209 ? -18.210 2.969 10.917 1.00 92.12 209 ASP A N 1
ATOM 1548 C CA . ASP A 1 209 ? -17.914 4.063 9.991 1.00 92.12 209 ASP A CA 1
ATOM 1549 C C . ASP A 1 209 ? -17.058 3.584 8.811 1.00 92.12 209 ASP A C 1
ATOM 1551 O O . ASP A 1 209 ? -17.266 4.034 7.699 1.00 92.12 209 ASP A O 1
ATOM 1555 N N . PHE A 1 210 ? -16.120 2.649 8.988 1.00 94.69 210 PHE A N 1
ATOM 1556 C CA . PHE A 1 210 ? -15.286 2.194 7.869 1.00 94.69 210 PHE A CA 1
ATOM 1557 C C . PHE A 1 210 ? -16.107 1.526 6.760 1.00 94.69 210 PHE A C 1
ATOM 1559 O O . PHE A 1 210 ? -15.867 1.769 5.583 1.00 94.69 210 PHE A O 1
ATOM 1566 N N . LEU A 1 211 ? -17.108 0.725 7.131 1.00 92.44 211 LEU A N 1
ATOM 1567 C CA . LEU A 1 211 ? -17.988 0.067 6.172 1.00 92.44 211 LEU A CA 1
ATOM 1568 C C . LEU A 1 211 ? -19.252 0.876 5.866 1.00 92.44 211 LEU A C 1
ATOM 1570 O O . LEU A 1 211 ? -20.082 0.366 5.126 1.00 92.44 211 LEU A O 1
ATOM 1574 N N . ALA A 1 212 ? -19.467 2.089 6.379 1.00 91.69 212 ALA A N 1
ATOM 1575 C CA . ALA A 1 212 ? -20.730 2.784 6.110 1.00 91.69 212 ALA A CA 1
ATOM 1576 C C . ALA A 1 212 ? -20.867 3.128 4.607 1.00 91.69 212 ALA A C 1
ATOM 1578 O O . ALA A 1 212 ? -19.865 3.496 3.986 1.00 91.69 212 ALA A O 1
ATOM 1579 N N . PRO A 1 213 ? -22.071 3.024 4.005 1.00 89.25 213 PRO A N 1
ATOM 1580 C CA . PRO A 1 213 ? -22.283 3.280 2.576 1.00 89.25 213 PRO A CA 1
ATOM 1581 C C . PRO A 1 213 ? -21.699 4.614 2.088 1.00 89.25 213 PRO A C 1
ATOM 1583 O O . PRO A 1 213 ? -21.044 4.639 1.051 1.00 89.25 213 PRO A O 1
ATOM 1586 N N . ASP A 1 214 ? -21.828 5.675 2.889 1.00 87.38 214 ASP A N 1
ATOM 1587 C CA . ASP A 1 214 ? -21.338 7.031 2.591 1.00 87.38 214 ASP A CA 1
ATOM 1588 C C . ASP A 1 214 ? -19.814 7.127 2.396 1.00 87.38 214 ASP A C 1
ATOM 1590 O O . ASP A 1 214 ? -19.313 8.101 1.833 1.00 87.38 214 ASP A O 1
ATOM 1594 N N . TYR A 1 215 ? -19.053 6.137 2.872 1.00 86.50 215 TYR A N 1
ATOM 1595 C CA . TYR A 1 215 ? -17.592 6.110 2.771 1.00 86.50 215 TYR A CA 1
ATOM 1596 C C . TYR A 1 215 ? -17.079 5.074 1.760 1.00 86.50 215 TYR A C 1
ATOM 1598 O O . TYR A 1 215 ? -15.870 4.978 1.516 1.00 86.50 215 TYR A O 1
ATOM 1606 N N . ARG A 1 216 ? -17.981 4.326 1.109 1.00 85.12 216 ARG A N 1
ATOM 1607 C CA . ARG A 1 216 ? -17.637 3.389 0.032 1.00 85.12 216 ARG A CA 1
ATOM 1608 C C . ARG A 1 216 ? -17.513 4.135 -1.297 1.00 85.12 216 ARG A C 1
ATOM 1610 O O . ARG A 1 216 ? -18.239 5.081 -1.564 1.00 85.12 216 ARG A O 1
ATOM 1617 N N . GLY A 1 217 ? -16.564 3.731 -2.143 1.00 71.06 217 GLY A N 1
ATOM 1618 C CA . GLY A 1 217 ? -16.396 4.283 -3.498 1.00 71.06 217 GLY A CA 1
ATOM 1619 C C . GLY A 1 217 ? -15.837 5.713 -3.601 1.00 71.06 217 GLY A C 1
ATOM 1620 O O . GLY A 1 217 ? -15.006 5.946 -4.464 1.00 71.06 217 GLY A O 1
ATOM 1621 N N . GLY A 1 218 ? -16.163 6.642 -2.697 1.00 71.81 218 GLY A N 1
ATOM 1622 C CA . GLY A 1 218 ? -15.941 8.088 -2.909 1.00 71.81 218 GLY A CA 1
ATOM 1623 C C . GLY A 1 218 ? -14.494 8.617 -2.895 1.00 71.81 218 GLY A C 1
ATOM 1624 O O . GLY A 1 218 ? -14.268 9.797 -3.152 1.00 71.81 218 GLY A O 1
ATOM 1625 N N . LYS A 1 219 ? -13.475 7.796 -2.590 1.00 76.19 219 LYS A N 1
ATOM 1626 C CA . LYS A 1 219 ? -12.063 8.230 -2.683 1.00 76.19 219 LYS A CA 1
ATOM 1627 C C . LYS A 1 219 ? -11.468 7.873 -4.043 1.00 76.19 219 LYS A C 1
ATOM 1629 O O . LYS A 1 219 ? -11.294 6.688 -4.343 1.00 76.19 219 LYS A O 1
ATOM 1634 N N . ARG A 1 220 ? -11.049 8.904 -4.786 1.00 75.75 220 ARG A N 1
ATOM 1635 C CA . ARG A 1 220 ? -10.291 8.777 -6.040 1.00 75.75 220 ARG A CA 1
ATOM 1636 C C . ARG A 1 220 ? -8.918 8.145 -5.801 1.00 75.75 220 ARG A C 1
ATOM 1638 O O . ARG A 1 220 ? -8.277 8.384 -4.775 1.00 75.75 220 ARG A O 1
ATOM 1645 N N . LYS A 1 221 ? -8.473 7.331 -6.757 1.00 82.50 221 LYS A N 1
ATOM 1646 C CA . LYS A 1 221 ? -7.127 6.748 -6.776 1.00 82.50 221 LYS A CA 1
ATOM 1647 C C . LYS A 1 221 ? -6.193 7.691 -7.533 1.00 82.50 221 LYS A C 1
ATOM 1649 O O . LYS A 1 221 ? -6.555 8.191 -8.593 1.00 82.50 221 LYS A O 1
ATOM 1654 N N . ASP A 1 222 ? -5.015 7.937 -6.972 1.00 86.12 222 ASP A N 1
ATOM 1655 C CA . ASP A 1 222 ? -3.924 8.598 -7.690 1.00 86.12 222 ASP A CA 1
ATOM 1656 C C . ASP A 1 222 ? -3.390 7.702 -8.831 1.00 86.12 222 ASP A C 1
ATOM 1658 O O . ASP A 1 222 ? -3.699 6.503 -8.851 1.00 86.12 222 ASP A O 1
ATOM 1662 N N . PRO A 1 223 ? -2.591 8.242 -9.772 1.00 86.62 223 PRO A N 1
ATOM 1663 C CA . PRO A 1 223 ? -2.116 7.477 -10.924 1.00 86.62 223 PRO A CA 1
ATOM 1664 C C . PRO A 1 223 ? -1.319 6.212 -10.571 1.00 86.62 223 PRO A C 1
ATOM 1666 O O . PRO A 1 223 ? -1.454 5.190 -11.244 1.00 86.62 223 PRO A O 1
ATOM 1669 N N . PHE A 1 224 ? -0.543 6.229 -9.482 1.00 91.50 224 PHE A N 1
ATOM 1670 C CA . PHE A 1 224 ? 0.181 5.046 -9.013 1.00 91.50 224 PHE A CA 1
ATOM 1671 C C . PHE A 1 224 ? -0.791 3.955 -8.548 1.00 91.50 224 PHE A C 1
ATOM 1673 O O . PHE A 1 224 ? -0.706 2.803 -8.977 1.00 91.50 224 PHE A O 1
ATOM 1680 N N . ARG A 1 225 ? -1.753 4.311 -7.688 1.00 91.88 225 ARG A N 1
ATOM 1681 C CA . ARG A 1 225 ? -2.788 3.385 -7.206 1.00 91.88 225 ARG A CA 1
ATOM 1682 C C . ARG A 1 225 ? -3.644 2.852 -8.346 1.00 91.88 225 ARG A C 1
ATOM 1684 O O . ARG A 1 225 ? -3.991 1.677 -8.329 1.00 91.88 225 ARG A O 1
ATOM 1691 N N . LEU A 1 226 ? -3.980 3.705 -9.306 1.00 85.19 226 LEU A N 1
ATOM 1692 C CA . LEU A 1 226 ? -4.705 3.376 -10.528 1.00 85.19 226 LEU A CA 1
ATOM 1693 C C . LEU A 1 226 ? -3.990 2.265 -11.313 1.00 85.19 226 LEU A C 1
ATOM 1695 O O . LEU A 1 226 ? -4.568 1.198 -11.531 1.00 85.19 226 LEU A O 1
ATOM 1699 N N . LEU A 1 227 ? -2.709 2.474 -11.629 1.00 90.75 227 LEU A N 1
ATOM 1700 C CA . LEU A 1 227 ? -1.880 1.517 -12.359 1.00 90.75 227 LEU A CA 1
ATOM 1701 C C . LEU A 1 227 ? -1.751 0.173 -11.622 1.00 90.75 227 LEU A C 1
ATOM 1703 O O . LEU A 1 227 ? -2.025 -0.881 -12.196 1.00 90.75 227 LEU A O 1
ATOM 1707 N N . VAL A 1 228 ? -1.388 0.194 -10.334 1.00 94.62 228 VAL A N 1
ATOM 1708 C CA . VAL A 1 228 ? -1.238 -1.034 -9.531 1.00 94.62 228 VAL A CA 1
ATOM 1709 C C . VAL A 1 228 ? -2.566 -1.785 -9.412 1.00 94.62 228 VAL A C 1
ATOM 1711 O O . VAL A 1 228 ? -2.589 -3.012 -9.508 1.00 94.62 228 VAL A O 1
ATOM 1714 N N . SER A 1 229 ? -3.675 -1.065 -9.226 1.00 90.88 229 SER A N 1
ATOM 1715 C CA . SER A 1 229 ? -5.007 -1.661 -9.110 1.00 90.88 229 SER A CA 1
ATOM 1716 C C . SER A 1 229 ? -5.403 -2.405 -10.384 1.00 90.88 229 SER A C 1
ATOM 1718 O O . SER A 1 229 ? -5.865 -3.540 -10.294 1.00 90.88 229 SER A O 1
ATOM 1720 N N . ALA A 1 230 ? -5.152 -1.817 -11.559 1.00 86.88 230 ALA A N 1
ATOM 1721 C CA . ALA A 1 230 ? -5.423 -2.454 -12.846 1.00 86.88 230 ALA A CA 1
ATOM 1722 C C . ALA A 1 230 ? -4.594 -3.737 -13.045 1.00 86.88 230 ALA A C 1
ATOM 1724 O O . ALA A 1 230 ? -5.139 -4.774 -13.422 1.00 86.88 230 ALA A O 1
ATOM 1725 N N . LEU A 1 231 ? -3.296 -3.696 -12.724 1.00 91.88 231 LEU A N 1
ATOM 1726 C CA . LEU A 1 231 ? -2.399 -4.855 -12.828 1.00 91.88 231 LEU A CA 1
ATOM 1727 C C . LEU A 1 231 ? -2.820 -5.996 -11.892 1.00 91.88 231 LEU A C 1
ATOM 1729 O O . LEU A 1 231 ? -2.882 -7.154 -12.311 1.00 91.88 231 LEU A O 1
ATOM 1733 N N . ARG A 1 232 ? -3.154 -5.667 -10.636 1.00 93.31 232 ARG A N 1
ATOM 1734 C CA . ARG A 1 232 ? -3.624 -6.642 -9.641 1.00 93.31 232 ARG A CA 1
ATOM 1735 C C . ARG A 1 232 ? -4.943 -7.277 -10.058 1.00 93.31 232 ARG A C 1
ATOM 1737 O O . ARG A 1 232 ? -5.031 -8.501 -10.075 1.00 93.31 232 ARG A O 1
ATOM 1744 N N . ALA A 1 233 ? -5.929 -6.471 -10.442 1.00 89.38 233 ALA A N 1
ATOM 1745 C CA . ALA A 1 233 ? -7.245 -6.959 -10.845 1.00 89.38 233 ALA A CA 1
ATOM 1746 C C . ALA A 1 233 ? -7.189 -7.769 -12.151 1.00 89.38 233 ALA A C 1
ATOM 1748 O O . ALA A 1 233 ? -7.921 -8.743 -12.304 1.00 89.38 233 ALA A O 1
ATOM 1749 N N . GLY A 1 234 ? -6.262 -7.443 -13.054 1.00 87.25 234 GLY A N 1
ATOM 1750 C CA . GLY A 1 234 ? -5.967 -8.260 -14.230 1.00 87.25 234 GLY A CA 1
ATOM 1751 C C . GLY A 1 234 ? -5.300 -9.606 -13.924 1.00 87.25 234 GLY A C 1
ATOM 1752 O O . GLY A 1 234 ? -5.311 -10.497 -14.777 1.00 87.25 234 GLY A O 1
ATOM 1753 N N . GLY A 1 235 ? -4.728 -9.766 -12.726 1.00 88.31 235 GLY A N 1
ATOM 1754 C CA . GLY A 1 235 ? -3.937 -10.936 -12.352 1.00 88.31 235 GLY A CA 1
ATOM 1755 C C . GLY A 1 235 ? -2.644 -11.054 -13.160 1.00 88.31 235 GLY A C 1
ATOM 1756 O O . GLY A 1 235 ? -2.258 -12.162 -13.523 1.00 88.31 235 GLY A O 1
ATOM 1757 N N . LEU A 1 236 ? -2.020 -9.924 -13.513 1.00 88.12 236 LEU A N 1
ATOM 1758 C CA . LEU A 1 236 ? -0.775 -9.930 -14.279 1.00 88.12 236 LEU A CA 1
ATOM 1759 C C . LEU A 1 236 ? 0.406 -10.206 -13.347 1.00 88.12 236 LEU A C 1
ATOM 1761 O O . LEU A 1 236 ? 0.651 -9.463 -12.395 1.00 88.12 236 LEU A O 1
ATOM 1765 N N . GLU A 1 237 ? 1.166 -11.246 -13.671 1.00 85.12 237 GLU A N 1
ATOM 1766 C CA . GLU A 1 237 ? 2.471 -11.499 -13.069 1.00 85.12 237 GLU A CA 1
ATOM 1767 C C . GLU A 1 237 ? 3.502 -10.542 -13.678 1.00 85.12 237 GLU A C 1
ATOM 1769 O O . GLU A 1 237 ? 3.645 -10.448 -14.899 1.00 85.12 237 GLU A O 1
ATOM 1774 N N . VAL A 1 238 ? 4.217 -9.816 -12.819 1.00 90.69 238 VAL A N 1
ATOM 1775 C CA . VAL A 1 238 ? 5.200 -8.808 -13.228 1.00 90.69 238 VAL A CA 1
ATOM 1776 C C . VAL A 1 238 ? 6.573 -9.226 -12.720 1.00 90.69 238 VAL A C 1
ATOM 1778 O O . VAL A 1 238 ? 6.860 -9.142 -11.528 1.00 90.69 238 VAL A O 1
ATOM 1781 N N . ALA A 1 239 ? 7.433 -9.664 -13.636 1.00 86.88 239 ALA A N 1
ATOM 1782 C CA . ALA A 1 239 ? 8.839 -9.967 -13.382 1.00 86.88 239 ALA A CA 1
ATOM 1783 C C . ALA A 1 239 ? 9.758 -8.786 -13.738 1.00 86.88 239 ALA A C 1
ATOM 1785 O O . ALA A 1 239 ? 10.821 -8.630 -13.135 1.00 86.88 239 ALA A O 1
ATOM 1786 N N . ASN A 1 240 ? 9.353 -7.944 -14.691 1.00 88.88 240 ASN A N 1
ATOM 1787 C CA . ASN A 1 240 ? 10.044 -6.722 -15.089 1.00 88.88 240 ASN A 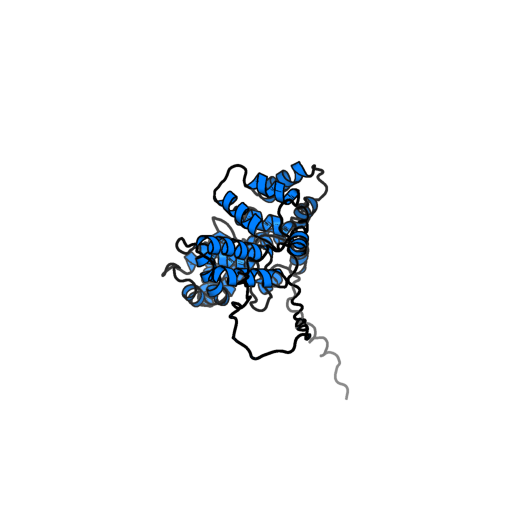CA 1
ATOM 1788 C C . ASN A 1 240 ? 9.113 -5.517 -14.966 1.00 88.88 240 ASN A C 1
ATOM 1790 O O . ASN A 1 240 ? 8.192 -5.330 -15.758 1.00 88.88 240 ASN A O 1
ATOM 1794 N N . ALA A 1 241 ? 9.381 -4.688 -13.960 1.00 94.25 241 ALA A N 1
ATOM 1795 C CA . ALA A 1 241 ? 8.602 -3.489 -13.689 1.00 94.25 241 ALA A CA 1
ATOM 1796 C C . ALA A 1 241 ? 9.167 -2.231 -14.365 1.00 94.25 241 ALA A C 1
ATOM 1798 O O . ALA A 1 241 ? 8.586 -1.165 -14.184 1.00 94.25 241 ALA A O 1
ATOM 1799 N N . ALA A 1 242 ? 10.263 -2.309 -15.134 1.00 93.06 242 ALA A N 1
ATOM 1800 C CA . ALA A 1 242 ? 10.850 -1.129 -15.774 1.00 93.06 242 ALA A CA 1
ATOM 1801 C C . ALA A 1 242 ? 9.868 -0.400 -16.717 1.00 93.06 242 ALA A C 1
ATOM 1803 O O . ALA A 1 242 ? 9.669 0.797 -16.514 1.00 93.06 242 ALA A O 1
ATOM 1804 N N . PRO A 1 243 ? 9.138 -1.083 -17.629 1.00 93.12 243 PRO A N 1
ATOM 1805 C CA . PRO A 1 243 ? 8.164 -0.405 -18.491 1.00 93.12 243 PRO A CA 1
ATOM 1806 C C . PRO A 1 243 ? 7.026 0.260 -17.700 1.00 93.12 243 PRO A C 1
ATOM 1808 O O . PRO A 1 243 ? 6.480 1.279 -18.112 1.00 93.12 243 PRO A O 1
ATOM 1811 N N . LEU A 1 244 ? 6.671 -0.309 -16.543 1.00 94.94 244 LEU A N 1
ATOM 1812 C CA . LEU A 1 244 ? 5.656 0.248 -15.647 1.00 94.94 244 LEU A CA 1
ATOM 1813 C C . LEU A 1 244 ? 6.181 1.448 -14.859 1.00 94.94 244 LEU A C 1
ATOM 1815 O O . LEU A 1 244 ? 5.414 2.362 -14.579 1.00 94.94 244 LEU A O 1
ATOM 1819 N N . ALA A 1 245 ? 7.466 1.456 -14.501 1.00 95.00 245 ALA A N 1
ATOM 1820 C CA . ALA A 1 245 ? 8.102 2.594 -13.851 1.00 95.00 245 ALA A CA 1
ATOM 1821 C C . ALA A 1 245 ? 8.153 3.803 -14.794 1.00 95.00 245 ALA A C 1
ATOM 1823 O O . ALA A 1 245 ? 7.851 4.913 -14.359 1.00 95.00 245 ALA A O 1
ATOM 1824 N N . ASP A 1 246 ? 8.449 3.586 -16.076 1.00 92.88 246 ASP A N 1
ATOM 1825 C CA . ASP A 1 246 ? 8.422 4.642 -17.094 1.00 92.88 246 ASP A CA 1
ATOM 1826 C C . ASP A 1 246 ? 6.995 5.171 -17.304 1.00 92.88 246 ASP A C 1
ATOM 1828 O O . ASP A 1 246 ? 6.763 6.381 -17.273 1.00 92.88 246 ASP A O 1
ATOM 1832 N N . ALA A 1 247 ? 6.014 4.267 -17.417 1.00 92.50 247 ALA A N 1
ATOM 1833 C CA . ALA A 1 247 ? 4.601 4.633 -17.497 1.00 92.50 247 ALA A CA 1
ATOM 1834 C C . ALA A 1 247 ? 4.132 5.426 -16.263 1.00 92.50 247 ALA A C 1
ATOM 1836 O O . ALA A 1 247 ? 3.433 6.429 -16.398 1.00 92.50 247 ALA A O 1
ATOM 1837 N N . GLN A 1 248 ? 4.543 5.013 -15.059 1.00 93.50 248 GLN A N 1
ATOM 1838 C CA . GLN A 1 248 ? 4.250 5.730 -13.819 1.00 93.50 248 GLN A CA 1
ATOM 1839 C C . GLN A 1 248 ? 4.822 7.153 -13.848 1.00 93.50 248 GLN A C 1
ATOM 1841 O O . GLN A 1 248 ? 4.118 8.086 -13.473 1.00 93.50 248 GLN A O 1
ATOM 1846 N N . VAL A 1 249 ? 6.068 7.334 -14.294 1.00 93.75 249 VAL A N 1
ATOM 1847 C CA . VAL A 1 249 ? 6.692 8.664 -14.378 1.00 93.75 249 VAL A CA 1
ATOM 1848 C C . VAL A 1 249 ? 5.918 9.571 -15.335 1.00 93.75 249 VAL A C 1
ATOM 1850 O O . VAL A 1 249 ? 5.604 10.698 -14.962 1.00 93.75 249 VAL A O 1
ATOM 1853 N N . ALA A 1 250 ? 5.548 9.076 -16.519 1.00 91.88 250 ALA A N 1
ATOM 1854 C CA . ALA A 1 250 ? 4.752 9.840 -17.482 1.00 91.88 250 ALA A CA 1
ATOM 1855 C C . ALA A 1 250 ? 3.380 10.246 -16.908 1.00 91.88 250 ALA A C 1
ATOM 1857 O O . ALA A 1 250 ? 2.927 11.380 -17.077 1.00 91.88 250 ALA A O 1
ATOM 1858 N N . LEU A 1 251 ? 2.730 9.332 -16.181 1.00 87.81 251 LEU A N 1
ATOM 1859 C CA . LEU A 1 251 ? 1.456 9.581 -15.507 1.00 87.81 251 LEU A CA 1
ATOM 1860 C C . LEU A 1 251 ? 1.569 10.639 -14.401 1.00 87.81 251 LEU A C 1
ATOM 1862 O O . LEU A 1 251 ? 0.733 11.537 -14.318 1.00 87.81 251 LEU A O 1
ATOM 1866 N N . GLU A 1 252 ? 2.592 10.546 -13.553 1.00 87.88 252 GLU A N 1
ATOM 1867 C CA . GLU A 1 252 ? 2.839 11.499 -12.465 1.00 87.88 252 GLU A CA 1
ATOM 1868 C C . GLU A 1 252 ? 3.259 12.880 -12.990 1.00 87.88 252 GLU A C 1
ATOM 1870 O O . GLU A 1 252 ? 2.922 13.894 -12.380 1.00 87.88 252 GLU A O 1
ATOM 1875 N N . ALA A 1 253 ? 3.933 12.931 -14.142 1.00 91.19 253 ALA A N 1
ATOM 1876 C CA . ALA A 1 253 ? 4.266 14.167 -14.845 1.00 91.19 253 ALA A CA 1
ATOM 1877 C C . ALA A 1 253 ? 3.052 14.835 -15.519 1.00 91.19 253 ALA A C 1
ATOM 1879 O O . ALA A 1 253 ? 3.170 15.955 -16.016 1.00 91.19 253 ALA A O 1
ATOM 1880 N N . GLY A 1 254 ? 1.889 14.171 -15.543 1.00 86.81 254 GLY A N 1
ATOM 1881 C CA . GLY A 1 254 ? 0.691 14.679 -16.208 1.00 86.81 254 GLY A CA 1
ATOM 1882 C C . GLY A 1 254 ? 0.837 14.740 -17.728 1.00 86.81 254 GLY A C 1
ATOM 1883 O O . GLY A 1 254 ? 0.226 15.596 -18.368 1.00 86.81 254 GLY A O 1
ATOM 1884 N N . GLU A 1 255 ? 1.661 13.865 -18.316 1.00 89.56 255 GLU A N 1
ATOM 1885 C CA . GLU A 1 255 ? 1.849 13.834 -19.762 1.00 89.56 255 GLU A CA 1
ATOM 1886 C C . GLU A 1 255 ? 0.516 13.577 -20.489 1.00 89.56 255 GLU A C 1
ATOM 1888 O O . GLU A 1 255 ? -0.232 12.658 -20.122 1.00 89.56 255 GLU A O 1
ATOM 1893 N N . PRO A 1 256 ? 0.218 14.325 -21.568 1.00 82.69 256 PRO A N 1
ATOM 1894 C CA . PRO A 1 256 ? -1.004 14.127 -22.333 1.00 82.69 256 PRO A CA 1
ATOM 1895 C C . PRO A 1 256 ? -1.124 12.687 -22.817 1.00 82.69 256 PRO A C 1
ATOM 1897 O O . PRO A 1 256 ? -0.186 12.138 -23.399 1.00 82.69 256 PRO A O 1
ATOM 1900 N N . ARG A 1 257 ? -2.294 12.082 -22.613 1.00 82.00 257 ARG A N 1
ATOM 1901 C CA . ARG A 1 257 ? -2.616 10.712 -23.029 1.00 82.00 257 ARG A CA 1
ATOM 1902 C C . ARG A 1 257 ? -1.708 9.609 -22.461 1.00 82.00 257 ARG A C 1
ATOM 1904 O O . ARG A 1 257 ? -1.641 8.519 -23.030 1.00 82.00 257 ARG A O 1
ATOM 1911 N N . ALA A 1 258 ? -0.937 9.877 -21.402 1.00 84.12 258 ALA A N 1
ATOM 1912 C CA . ALA A 1 258 ? -0.034 8.877 -20.822 1.00 84.12 258 ALA A CA 1
ATOM 1913 C C . ALA A 1 258 ? -0.787 7.634 -20.343 1.00 84.12 258 ALA A C 1
ATOM 1915 O O . ALA A 1 258 ? -0.312 6.506 -20.507 1.00 84.12 258 ALA A O 1
ATOM 1916 N N . TRP A 1 259 ? -1.986 7.844 -19.804 1.00 83.56 259 TRP A N 1
ATOM 1917 C CA . TRP A 1 259 ? -2.858 6.766 -19.383 1.00 83.56 259 TRP A CA 1
ATOM 1918 C C . TRP A 1 259 ? -3.329 5.920 -20.555 1.00 83.56 259 TRP A C 1
ATOM 1920 O O . TRP A 1 259 ? -3.107 4.719 -20.541 1.00 83.56 259 TRP A O 1
ATOM 1930 N N . GLU A 1 260 ? -3.872 6.538 -21.594 1.00 81.44 260 GLU A N 1
ATOM 1931 C CA . GLU A 1 260 ? -4.394 5.884 -22.791 1.00 81.44 260 GLU A CA 1
ATOM 1932 C C . GLU A 1 260 ? -3.299 5.066 -23.487 1.00 81.44 260 GLU A C 1
ATOM 1934 O O . GLU A 1 260 ? -3.521 3.915 -23.854 1.00 81.44 260 GLU A O 1
ATOM 1939 N N . ARG A 1 261 ? -2.069 5.597 -23.583 1.00 86.50 261 ARG A N 1
ATOM 1940 C CA . ARG A 1 261 ? -0.918 4.836 -24.106 1.00 86.50 261 ARG A CA 1
ATOM 1941 C C . ARG A 1 261 ? -0.594 3.613 -23.249 1.00 86.50 261 ARG A C 1
ATOM 1943 O O . ARG A 1 261 ? -0.369 2.529 -23.783 1.00 86.50 261 ARG A O 1
ATOM 1950 N N . THR A 1 262 ? -0.555 3.787 -21.929 1.00 87.75 262 THR A N 1
ATOM 1951 C CA . THR A 1 262 ? -0.233 2.709 -20.980 1.00 87.75 262 THR A CA 1
ATOM 1952 C C . THR A 1 262 ? -1.311 1.629 -20.993 1.00 87.75 262 THR A 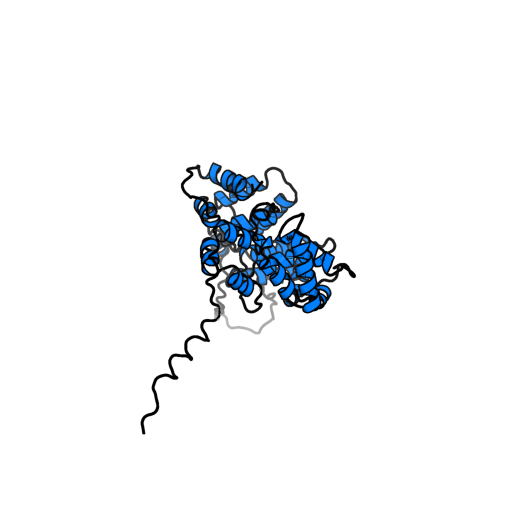C 1
ATOM 1954 O O . THR A 1 262 ? -1.012 0.440 -21.085 1.00 87.75 262 THR A O 1
ATOM 1957 N N . ALA A 1 263 ? -2.568 2.053 -20.944 1.00 82.69 263 ALA A N 1
ATOM 1958 C CA . ALA A 1 263 ? -3.762 1.237 -21.027 1.00 82.69 263 ALA A CA 1
ATOM 1959 C C . ALA A 1 263 ? -3.776 0.403 -22.309 1.00 82.69 263 ALA A C 1
ATOM 1961 O O . ALA A 1 263 ? -3.880 -0.819 -22.241 1.00 82.69 263 ALA A O 1
ATOM 1962 N N . PHE A 1 264 ? -3.581 1.045 -23.463 1.00 83.00 264 PHE A N 1
ATOM 1963 C CA . PHE A 1 264 ? -3.503 0.372 -24.754 1.00 83.00 264 PHE A CA 1
ATOM 1964 C C . PHE A 1 264 ? -2.362 -0.654 -24.796 1.00 83.00 264 PHE A C 1
ATOM 1966 O O . PHE A 1 264 ? -2.569 -1.798 -25.197 1.00 83.00 264 PHE A O 1
ATOM 1973 N N . ALA A 1 265 ? -1.168 -0.299 -24.312 1.00 87.38 265 ALA A N 1
ATOM 1974 C CA . ALA A 1 265 ? -0.043 -1.230 -24.266 1.00 87.38 265 ALA A CA 1
ATOM 1975 C C . ALA A 1 265 ? -0.329 -2.449 -23.367 1.00 87.38 265 ALA A C 1
ATOM 1977 O O . ALA A 1 265 ? 0.001 -3.575 -23.738 1.00 87.38 265 ALA A O 1
ATOM 1978 N N . LEU A 1 266 ? -0.987 -2.257 -22.219 1.00 87.31 266 LEU A N 1
ATOM 1979 C CA . LEU A 1 266 ? -1.429 -3.354 -21.351 1.00 87.31 266 LEU A CA 1
ATOM 1980 C C . LEU A 1 266 ? -2.503 -4.220 -22.025 1.00 87.31 266 LEU A C 1
ATOM 1982 O O . LEU A 1 266 ? -2.425 -5.447 -21.960 1.00 87.31 266 LEU A O 1
ATOM 1986 N N . ALA A 1 267 ? -3.474 -3.599 -22.698 1.00 83.12 267 ALA A N 1
ATOM 1987 C CA . ALA A 1 267 ? -4.555 -4.270 -23.422 1.00 83.12 267 ALA A CA 1
ATOM 1988 C C . ALA A 1 267 ? -4.033 -5.232 -24.490 1.00 83.12 267 ALA A C 1
ATOM 1990 O O . ALA A 1 267 ? -4.564 -6.325 -24.655 1.00 83.12 267 ALA A O 1
ATOM 1991 N N . GLN A 1 268 ? -2.978 -4.820 -25.191 1.00 83.56 268 GLN A N 1
ATOM 1992 C CA . GLN A 1 268 ? -2.378 -5.579 -26.284 1.00 83.56 268 GLN A CA 1
ATOM 1993 C C . GLN A 1 268 ? -1.277 -6.544 -25.816 1.00 83.56 268 GLN A C 1
ATOM 1995 O O . GLN A 1 268 ? -0.697 -7.250 -26.635 1.00 83.56 268 GLN A O 1
ATOM 2000 N N . GLY A 1 269 ? -0.947 -6.571 -24.517 1.00 85.81 269 GLY A N 1
ATOM 2001 C CA . GLY A 1 269 ? 0.207 -7.331 -24.017 1.00 85.81 269 GLY A CA 1
ATOM 2002 C C . GLY A 1 269 ? 1.550 -6.797 -24.539 1.00 85.81 269 GLY A C 1
ATOM 2003 O O . GLY A 1 269 ? 2.540 -7.521 -24.577 1.00 85.81 269 GLY A O 1
ATOM 2004 N N . GLY A 1 270 ? 1.589 -5.528 -24.956 1.00 85.06 270 GLY A N 1
ATOM 2005 C CA . GLY A 1 270 ? 2.737 -4.888 -25.599 1.00 85.06 270 GLY A CA 1
ATOM 2006 C C . GLY A 1 270 ? 3.851 -4.451 -24.644 1.00 85.06 270 GLY A C 1
ATOM 2007 O O . GLY A 1 270 ? 4.898 -4.000 -25.101 1.00 85.06 270 GLY A O 1
ATOM 2008 N N . LEU A 1 271 ? 3.653 -4.569 -23.326 1.00 87.19 271 LEU A N 1
ATOM 2009 C CA . LEU A 1 271 ? 4.698 -4.309 -22.333 1.00 87.19 271 LEU A CA 1
ATOM 2010 C C . LEU A 1 271 ? 5.410 -5.616 -21.958 1.00 87.19 271 LEU A C 1
ATOM 2012 O O . LEU A 1 271 ? 4.726 -6.555 -21.568 1.00 87.19 271 LEU A O 1
ATOM 2016 N N . PRO A 1 272 ? 6.754 -5.691 -21.981 1.00 87.56 272 PRO A N 1
ATOM 2017 C CA . PRO A 1 272 ? 7.499 -6.901 -21.630 1.00 87.56 272 PRO A CA 1
ATOM 2018 C C . PRO A 1 272 ? 7.602 -7.076 -20.104 1.00 87.56 272 PRO A C 1
ATOM 2020 O O . PRO A 1 272 ? 8.666 -6.903 -19.507 1.00 87.56 272 PRO A O 1
ATOM 2023 N N . LEU A 1 273 ? 6.479 -7.398 -19.457 1.00 88.38 273 LEU A N 1
ATOM 2024 C CA . LEU A 1 273 ? 6.361 -7.556 -18.002 1.00 88.38 273 LEU A CA 1
ATOM 2025 C C . LEU A 1 273 ? 6.808 -8.939 -17.507 1.00 88.38 273 LEU A C 1
ATOM 2027 O O . LEU A 1 273 ? 7.229 -9.058 -16.358 1.00 88.38 273 LEU A O 1
ATOM 2031 N N . ALA A 1 274 ? 6.716 -9.975 -18.348 1.00 77.44 274 ALA A N 1
ATOM 2032 C CA . ALA A 1 274 ? 7.077 -11.358 -18.001 1.00 77.44 274 ALA A CA 1
ATOM 2033 C C . ALA A 1 274 ? 8.564 -11.673 -18.250 1.00 77.44 274 ALA A C 1
ATOM 2035 O O . ALA A 1 274 ? 9.136 -12.557 -17.616 1.00 77.44 274 ALA A O 1
ATOM 2036 N N . ALA A 1 275 ? 9.189 -10.926 -19.156 1.00 67.69 275 ALA A N 1
ATOM 2037 C CA . ALA A 1 275 ? 10.600 -11.013 -19.489 1.00 67.69 275 ALA A CA 1
ATOM 2038 C C . ALA A 1 275 ? 11.462 -10.545 -18.318 1.00 67.69 275 ALA A C 1
ATOM 2040 O O . ALA A 1 275 ? 11.339 -9.397 -17.901 1.00 67.69 275 ALA A O 1
ATOM 2041 N N . GLU A 1 276 ? 12.375 -11.366 -17.795 1.00 61.19 276 GLU A N 1
ATOM 2042 C CA . GLU A 1 276 ? 13.360 -10.824 -16.866 1.00 61.19 276 GLU A CA 1
ATOM 2043 C C . GLU A 1 276 ? 14.306 -9.874 -17.613 1.00 61.19 276 GLU A C 1
ATOM 2045 O O . GLU A 1 276 ? 14.980 -10.279 -18.557 1.00 61.19 276 GLU A O 1
ATOM 2050 N N . ALA A 1 277 ? 14.360 -8.602 -17.192 1.00 54.72 277 ALA A N 1
ATOM 2051 C CA . ALA A 1 277 ? 15.303 -7.648 -17.767 1.00 54.72 277 ALA A CA 1
ATOM 2052 C C . ALA A 1 277 ? 16.728 -8.220 -17.659 1.00 54.72 277 ALA A C 1
ATOM 2054 O O . ALA A 1 277 ? 17.091 -8.668 -16.561 1.00 54.72 277 ALA A O 1
ATOM 2055 N N . PRO A 1 278 ? 17.525 -8.2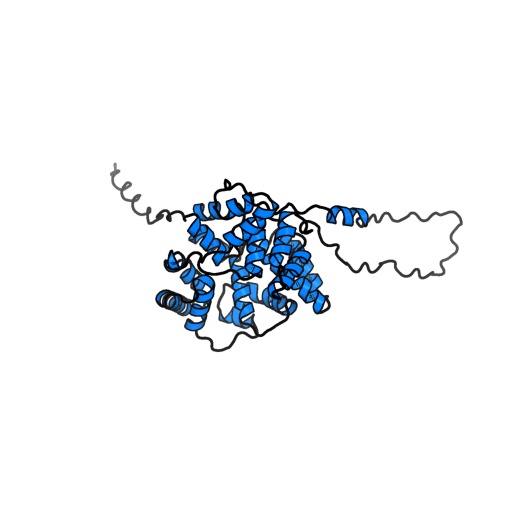13 -18.748 1.00 52.03 278 PRO A N 1
ATOM 2056 C CA . PRO A 1 278 ? 18.885 -8.721 -18.709 1.00 52.03 278 PRO A CA 1
ATOM 2057 C C . PRO A 1 278 ? 19.638 -7.955 -17.630 1.00 52.03 278 PRO A C 1
ATOM 2059 O O . PRO A 1 278 ? 19.778 -6.730 -17.694 1.00 52.03 278 PRO A O 1
ATOM 2062 N N . SER A 1 279 ? 20.092 -8.668 -16.602 1.00 51.31 279 SER A N 1
ATOM 2063 C CA . SER A 1 279 ? 20.953 -8.071 -15.601 1.00 51.31 279 SER A CA 1
ATOM 2064 C C . SER A 1 279 ? 22.223 -7.634 -16.323 1.00 51.31 279 SER A C 1
ATOM 2066 O O . SER A 1 279 ? 22.984 -8.453 -16.840 1.00 51.31 279 SER A O 1
ATOM 2068 N N . ARG A 1 280 ? 22.492 -6.324 -16.343 1.00 47.81 280 ARG A N 1
ATOM 2069 C CA . ARG A 1 280 ? 23.861 -5.832 -16.514 1.00 47.81 280 ARG A CA 1
ATOM 2070 C C . ARG A 1 280 ? 24.626 -6.188 -15.243 1.00 47.81 280 ARG A C 1
ATOM 2072 O O . ARG A 1 280 ? 25.082 -5.315 -14.512 1.00 47.81 280 ARG A O 1
ATOM 2079 N N . ALA A 1 281 ? 24.778 -7.485 -14.965 1.00 41.72 281 ALA A N 1
ATOM 2080 C CA . ALA A 1 281 ? 25.959 -7.917 -14.257 1.00 41.72 281 ALA A CA 1
ATOM 2081 C C . ALA A 1 281 ? 27.096 -7.274 -15.041 1.00 41.72 281 ALA A C 1
ATOM 2083 O O . ALA A 1 281 ? 27.186 -7.451 -16.260 1.00 41.72 281 ALA A O 1
ATOM 2084 N N . ARG A 1 282 ? 27.905 -6.447 -14.377 1.00 42.91 282 ARG A N 1
ATOM 2085 C CA . ARG A 1 282 ? 29.230 -6.155 -14.897 1.00 42.91 282 ARG A CA 1
ATOM 2086 C C . ARG A 1 282 ? 29.848 -7.531 -15.068 1.00 42.91 282 ARG A C 1
ATOM 2088 O O . ARG A 1 282 ? 30.329 -8.117 -14.107 1.00 42.91 282 ARG A O 1
ATOM 2095 N N . GLN A 1 283 ? 29.770 -8.071 -16.277 1.00 41.25 283 GLN A N 1
ATOM 2096 C CA . GLN A 1 283 ? 30.673 -9.092 -16.736 1.00 41.25 283 GLN A CA 1
ATOM 2097 C C . GLN A 1 283 ? 32.009 -8.354 -16.756 1.00 41.25 283 GLN A C 1
ATOM 2099 O O . GLN A 1 283 ? 32.453 -7.862 -17.789 1.00 41.25 283 GLN A O 1
ATOM 2104 N N . SER A 1 284 ? 32.617 -8.160 -15.579 1.00 36.62 284 SER A N 1
ATOM 2105 C CA . SER A 1 284 ? 34.056 -8.053 -15.521 1.00 36.62 284 SER A CA 1
ATOM 2106 C C . SER A 1 284 ? 34.478 -9.345 -16.179 1.00 36.62 284 SER A C 1
ATOM 2108 O O . SER A 1 284 ? 34.244 -10.418 -15.621 1.00 36.62 284 SER A O 1
ATOM 2110 N N . SER A 1 285 ? 34.933 -9.247 -17.422 1.00 42.97 285 SER A N 1
ATOM 2111 C CA . SER A 1 285 ? 35.599 -10.346 -18.080 1.00 42.97 285 SER A CA 1
ATOM 2112 C C . SER A 1 285 ? 36.658 -10.816 -17.092 1.00 42.97 285 SER A C 1
ATOM 2114 O O . SER A 1 285 ? 37.672 -10.154 -16.896 1.00 42.97 285 SER A O 1
ATOM 2116 N N . ALA A 1 286 ? 36.379 -11.909 -16.389 1.00 41.12 286 ALA A N 1
ATOM 2117 C CA . ALA A 1 286 ? 37.328 -12.565 -15.513 1.00 41.12 286 ALA A CA 1
ATOM 2118 C C . ALA A 1 286 ? 38.265 -13.414 -16.377 1.00 41.12 286 ALA A C 1
ATOM 2120 O O . ALA A 1 286 ? 38.631 -14.519 -15.999 1.00 41.12 286 ALA A O 1
ATOM 2121 N N . ALA A 1 287 ? 38.626 -12.916 -17.565 1.00 40.81 287 ALA A N 1
ATOM 2122 C CA . ALA A 1 287 ? 39.832 -13.344 -18.228 1.00 40.81 287 ALA A CA 1
ATOM 2123 C C . ALA A 1 287 ? 40.971 -12.723 -17.408 1.00 40.81 287 ALA A C 1
ATOM 2125 O O . ALA A 1 287 ? 41.160 -11.502 -17.471 1.00 40.81 287 ALA A O 1
ATOM 2126 N N . PRO A 1 288 ? 41.693 -13.500 -16.578 1.00 41.12 288 PRO A N 1
ATOM 2127 C CA . PRO A 1 288 ? 42.899 -12.979 -15.959 1.00 41.12 288 PRO A CA 1
ATOM 2128 C C . PRO A 1 288 ? 43.809 -12.465 -17.085 1.00 41.12 288 PRO A C 1
ATOM 2130 O O . PRO A 1 288 ? 43.838 -13.075 -18.161 1.00 41.12 288 PRO A O 1
ATOM 2133 N N . PRO A 1 289 ? 44.534 -11.347 -16.899 1.00 44.50 289 PRO A N 1
ATOM 2134 C CA . PRO A 1 289 ? 45.487 -10.911 -17.905 1.00 44.50 289 PRO A CA 1
ATOM 2135 C C . PRO A 1 289 ? 46.439 -12.079 -18.169 1.00 44.50 289 PRO A C 1
ATOM 2137 O O . PRO A 1 289 ? 47.047 -12.598 -17.231 1.00 44.50 289 PRO A O 1
ATOM 2140 N N . LEU A 1 290 ? 46.532 -12.517 -19.428 1.00 45.75 290 LEU A N 1
ATOM 2141 C CA . LEU A 1 290 ? 47.517 -13.499 -19.875 1.00 45.75 290 LEU A CA 1
ATOM 2142 C C . LEU A 1 290 ? 48.904 -12.889 -19.665 1.00 45.75 290 LEU A C 1
ATOM 2144 O O . LEU A 1 290 ? 49.485 -12.266 -20.550 1.00 45.75 290 LEU A O 1
ATOM 2148 N N . ARG A 1 291 ? 49.426 -13.019 -18.449 1.00 43.22 291 ARG A N 1
ATOM 2149 C CA . ARG A 1 291 ? 50.812 -12.717 -18.144 1.00 43.22 291 ARG A CA 1
ATOM 2150 C C . ARG A 1 291 ? 51.593 -13.943 -18.581 1.00 43.22 291 ARG A C 1
ATOM 2152 O O . ARG A 1 291 ? 51.533 -14.974 -17.919 1.00 43.22 291 ARG A O 1
ATOM 2159 N N . ALA A 1 292 ? 52.281 -13.842 -19.714 1.00 41.25 292 ALA A N 1
ATOM 2160 C CA . ALA A 1 292 ? 53.243 -14.850 -20.127 1.00 41.25 292 ALA A CA 1
ATOM 2161 C C . ALA A 1 292 ? 54.319 -14.956 -19.037 1.00 41.25 292 ALA A C 1
ATOM 2163 O O . ALA A 1 292 ? 55.169 -14.076 -18.895 1.00 41.25 292 ALA A O 1
ATOM 2164 N N . THR A 1 293 ? 54.247 -15.994 -18.211 1.00 46.97 293 THR A N 1
ATOM 2165 C CA . THR A 1 293 ? 55.381 -16.409 -17.393 1.00 46.97 293 THR A CA 1
ATOM 2166 C C . THR A 1 293 ? 56.341 -17.164 -18.314 1.00 46.97 293 THR A C 1
ATOM 2168 O O . THR A 1 293 ? 55.895 -18.031 -19.068 1.00 46.97 293 THR A O 1
ATOM 2171 N N . PRO A 1 294 ? 57.652 -16.866 -18.309 1.00 43.62 294 PRO A N 1
ATOM 2172 C CA . PRO A 1 294 ? 58.619 -17.703 -19.004 1.00 43.62 294 PRO A CA 1
ATOM 2173 C C . PRO A 1 294 ? 58.712 -19.031 -18.241 1.00 43.62 294 PRO A C 1
ATOM 2175 O O . PRO A 1 294 ? 59.394 -19.136 -17.224 1.00 43.62 294 PRO A O 1
ATOM 2178 N N . GLY A 1 295 ? 57.934 -20.019 -18.678 1.00 40.91 295 GLY A N 1
ATOM 2179 C CA . GLY A 1 295 ? 57.953 -21.385 -18.169 1.00 40.91 295 GLY A CA 1
ATOM 2180 C C . GLY A 1 295 ? 58.871 -22.270 -19.010 1.00 40.91 295 GLY A C 1
ATOM 2181 O O . GLY A 1 295 ? 58.889 -22.161 -20.231 1.00 40.91 295 GLY A O 1
ATOM 2182 N N . ALA A 1 296 ? 59.623 -23.118 -18.309 1.00 47.16 296 ALA A N 1
ATOM 2183 C CA . ALA A 1 296 ? 60.553 -24.158 -18.758 1.00 47.16 296 ALA A CA 1
ATOM 2184 C C . ALA A 1 296 ? 60.150 -24.939 -20.038 1.00 47.16 296 ALA A C 1
ATOM 2186 O O . ALA A 1 296 ? 58.964 -25.020 -20.366 1.00 47.16 296 ALA A O 1
ATOM 2187 N N . PRO A 1 297 ? 61.119 -25.566 -20.745 1.00 44.22 297 PRO A N 1
ATOM 2188 C CA . PRO A 1 297 ? 60.869 -26.256 -22.010 1.00 44.22 297 PRO A CA 1
ATOM 2189 C C . PRO A 1 297 ? 59.828 -27.370 -21.839 1.00 44.22 297 PRO A C 1
ATOM 2191 O O . PRO A 1 297 ? 60.066 -28.367 -21.159 1.00 44.22 297 PRO A O 1
ATOM 2194 N N . SER A 1 298 ? 58.667 -27.195 -22.466 1.00 52.12 298 SER A N 1
ATOM 2195 C CA . SER A 1 298 ? 57.633 -28.223 -22.591 1.00 52.12 298 SER A CA 1
ATOM 2196 C C . SER A 1 298 ? 57.829 -28.986 -23.902 1.00 52.12 298 SER A C 1
ATOM 2198 O O . SER A 1 298 ? 58.186 -28.404 -24.927 1.00 52.12 298 SER A O 1
ATOM 2200 N N . GLN A 1 299 ? 57.653 -30.310 -23.859 1.00 47.56 299 GLN A N 1
ATOM 2201 C CA . GLN A 1 299 ? 57.822 -31.173 -25.027 1.00 47.56 299 GLN A CA 1
ATOM 2202 C C . GLN A 1 299 ? 56.788 -30.845 -26.123 1.00 47.56 299 GLN A C 1
ATOM 2204 O O . GLN A 1 299 ? 55.606 -30.670 -25.808 1.00 47.56 299 GLN A O 1
ATOM 2209 N N . PRO A 1 300 ? 57.188 -30.810 -27.407 1.00 40.78 300 PRO A N 1
ATOM 2210 C CA . PRO A 1 300 ? 56.253 -30.608 -28.506 1.00 40.78 300 PRO A CA 1
ATOM 2211 C C . PRO A 1 300 ? 55.311 -31.816 -28.628 1.00 40.78 300 PRO A C 1
ATOM 2213 O O . PRO A 1 300 ? 55.751 -32.921 -28.931 1.00 40.78 300 PRO A O 1
ATOM 2216 N N . GLY A 1 301 ? 54.012 -31.601 -28.384 1.00 51.25 301 GLY A N 1
ATOM 2217 C CA . GLY A 1 301 ? 52.960 -32.603 -28.619 1.00 51.25 301 GLY A CA 1
ATOM 2218 C C . GLY A 1 301 ? 51.868 -32.718 -27.550 1.00 51.25 301 GLY A C 1
ATOM 2219 O O . GLY A 1 301 ? 50.866 -33.386 -27.793 1.00 51.25 301 GLY A O 1
ATOM 2220 N N . ALA A 1 302 ? 51.994 -32.067 -26.391 1.00 42.88 302 ALA A N 1
ATOM 2221 C CA . ALA A 1 302 ? 50.948 -32.104 -25.367 1.00 42.88 302 ALA A CA 1
ATOM 2222 C C . ALA A 1 302 ? 49.890 -31.010 -25.611 1.00 42.88 302 ALA A C 1
ATOM 2224 O O . ALA A 1 302 ? 50.092 -29.845 -25.273 1.00 42.88 302 ALA A O 1
ATOM 2225 N N . LEU A 1 303 ? 48.749 -31.384 -26.197 1.00 41.09 303 LEU A N 1
ATOM 2226 C CA . LEU A 1 303 ? 47.559 -30.531 -26.238 1.00 41.09 303 LEU A CA 1
ATOM 2227 C C . LEU A 1 303 ? 47.038 -30.336 -24.807 1.00 41.09 303 LEU A C 1
ATOM 2229 O O . LEU A 1 303 ? 46.695 -31.304 -24.125 1.00 41.09 303 LEU A O 1
ATOM 2233 N N . ALA A 1 304 ? 46.978 -29.087 -24.345 1.00 42.06 304 ALA A N 1
ATOM 2234 C CA . ALA A 1 304 ? 46.335 -28.748 -23.082 1.00 42.06 304 ALA A CA 1
ATOM 2235 C C . ALA A 1 304 ? 44.865 -29.194 -23.131 1.00 42.06 304 ALA A C 1
ATOM 2237 O O . ALA A 1 304 ? 44.103 -28.742 -23.984 1.00 42.06 304 ALA A O 1
ATOM 2238 N N . SER A 1 305 ? 44.466 -30.092 -22.227 1.00 41.62 305 SER A N 1
ATOM 2239 C CA . SER A 1 305 ? 43.054 -30.448 -22.077 1.00 41.62 305 SER A CA 1
ATOM 2240 C C . SER A 1 305 ? 42.293 -29.232 -21.545 1.00 41.62 305 SER A C 1
ATOM 2242 O O . SER A 1 305 ? 42.681 -28.702 -20.499 1.00 41.62 305 SER A O 1
ATOM 2244 N N . PRO A 1 306 ? 41.230 -28.763 -22.223 1.00 41.34 306 PRO A N 1
ATOM 2245 C CA . PRO A 1 306 ? 40.417 -27.685 -21.692 1.00 41.34 306 PRO A CA 1
ATOM 2246 C C . PRO A 1 306 ? 39.749 -28.177 -20.408 1.00 41.34 306 PRO A C 1
ATOM 2248 O O . PRO A 1 306 ? 39.048 -29.191 -20.392 1.00 41.34 306 PRO A O 1
ATOM 2251 N N . VAL A 1 307 ? 39.988 -27.457 -19.312 1.00 40.28 307 VAL A N 1
ATOM 2252 C CA . VAL A 1 307 ? 39.242 -27.635 -18.068 1.00 40.28 307 VAL A CA 1
ATOM 2253 C C . VAL A 1 307 ? 37.765 -27.466 -18.412 1.00 40.28 307 VAL A C 1
ATOM 2255 O O . VAL A 1 307 ? 37.344 -26.397 -18.849 1.00 40.28 307 VAL A O 1
ATOM 2258 N N . SER A 1 308 ? 36.982 -28.531 -18.237 1.00 37.59 308 SER A N 1
ATOM 2259 C CA . SER A 1 308 ? 35.526 -28.503 -18.381 1.00 37.59 308 SER A CA 1
ATOM 2260 C C . SER A 1 308 ? 34.909 -27.766 -17.193 1.00 37.59 308 SER A C 1
ATOM 2262 O O . SER A 1 308 ? 34.258 -28.358 -16.343 1.00 37.59 308 SER A O 1
ATOM 2264 N N . ALA A 1 309 ? 35.133 -26.457 -17.110 1.00 39.97 309 ALA A N 1
ATOM 2265 C CA . ALA A 1 309 ? 34.264 -25.572 -16.355 1.00 39.97 309 ALA A CA 1
ATOM 2266 C C . ALA A 1 309 ? 33.163 -25.119 -17.316 1.00 39.97 309 ALA A C 1
ATOM 2268 O O . ALA A 1 309 ? 33.216 -24.029 -17.882 1.00 39.97 309 ALA A O 1
ATOM 2269 N N . VAL A 1 310 ? 32.178 -25.992 -17.541 1.00 34.50 310 VAL A N 1
ATOM 2270 C CA . VAL A 1 310 ? 30.930 -25.612 -18.208 1.00 34.50 310 VAL A CA 1
ATOM 2271 C C . VAL A 1 310 ? 30.141 -24.753 -17.219 1.00 34.50 310 VAL A C 1
ATOM 2273 O O . VAL A 1 310 ? 29.213 -25.205 -16.558 1.00 34.50 310 VAL A O 1
ATOM 2276 N N . HIS A 1 311 ? 30.542 -23.493 -17.073 1.00 38.66 311 HIS A N 1
ATOM 2277 C CA . HIS A 1 311 ? 29.573 -22.456 -16.778 1.00 38.66 311 HIS A CA 1
ATOM 2278 C C . HIS A 1 311 ? 28.871 -22.176 -18.104 1.00 38.66 311 HIS A C 1
ATOM 2280 O O . HIS A 1 311 ? 29.368 -21.405 -18.923 1.00 38.66 311 HIS A O 1
ATOM 2286 N N . GLU A 1 312 ? 27.739 -22.843 -18.341 1.00 40.84 312 GLU A N 1
ATOM 2287 C CA . GLU A 1 312 ? 26.776 -22.406 -19.352 1.00 40.84 312 GLU A CA 1
ATOM 2288 C C . GLU A 1 312 ? 26.270 -21.022 -18.933 1.00 40.84 312 GLU A C 1
ATOM 2290 O O . GLU A 1 312 ? 25.254 -20.864 -18.258 1.00 40.84 312 GLU A O 1
ATOM 2295 N N . ALA A 1 313 ? 27.026 -19.985 -19.289 1.00 42.62 313 ALA A N 1
ATOM 2296 C CA . ALA A 1 313 ? 26.465 -18.655 -19.375 1.00 42.62 313 ALA A CA 1
ATOM 2297 C C . ALA A 1 313 ? 25.373 -18.735 -20.454 1.00 42.62 313 ALA A C 1
ATOM 2299 O O . ALA A 1 313 ? 25.676 -19.161 -21.575 1.00 42.62 313 ALA A O 1
ATOM 2300 N N . PRO A 1 314 ? 24.111 -18.385 -20.147 1.00 47.28 314 PRO A N 1
ATOM 2301 C CA . PRO A 1 314 ? 23.050 -18.438 -21.138 1.00 47.28 314 PRO A CA 1
ATOM 2302 C C . PRO A 1 314 ? 23.468 -17.598 -22.345 1.00 47.28 314 PRO A C 1
ATOM 2304 O O . PRO A 1 314 ? 23.927 -16.462 -22.203 1.00 47.28 314 PRO A O 1
ATOM 2307 N N . THR A 1 315 ? 23.355 -18.179 -23.540 1.00 53.72 315 THR A N 1
ATOM 2308 C CA . THR A 1 315 ? 23.725 -17.481 -24.771 1.00 53.72 315 THR A CA 1
ATOM 2309 C C . THR A 1 315 ? 22.895 -16.200 -24.908 1.00 53.72 315 THR A C 1
ATOM 2311 O O . THR A 1 315 ? 21.737 -16.169 -24.479 1.00 53.72 315 THR A O 1
ATOM 2314 N N . PRO A 1 316 ? 23.427 -15.137 -25.540 1.00 53.16 316 PRO A N 1
ATOM 2315 C CA . PRO A 1 316 ? 22.663 -13.916 -25.801 1.00 53.16 316 PRO A CA 1
ATOM 2316 C C . PRO A 1 316 ? 21.303 -14.186 -26.469 1.00 53.16 316 PRO A C 1
ATOM 2318 O O . PRO A 1 316 ? 20.326 -13.513 -26.155 1.00 53.16 316 PRO A O 1
ATOM 2321 N N . SER A 1 317 ? 21.213 -15.224 -27.309 1.00 53.53 317 SER A N 1
ATOM 2322 C CA . SER A 1 317 ? 19.960 -15.693 -27.915 1.00 53.53 317 SER A CA 1
ATOM 2323 C C . SER A 1 317 ? 18.994 -16.344 -26.921 1.00 53.53 317 SER A C 1
ATOM 2325 O O . SER A 1 317 ? 17.796 -16.116 -27.030 1.00 53.53 317 SER A O 1
ATOM 2327 N N . ALA A 1 318 ? 19.467 -17.113 -25.934 1.00 53.75 318 ALA A N 1
ATOM 2328 C CA . ALA A 1 318 ? 18.615 -17.672 -24.878 1.00 53.75 318 ALA A CA 1
ATOM 2329 C C . ALA A 1 318 ? 18.095 -16.582 -23.925 1.00 53.75 318 ALA A C 1
ATOM 2331 O O . ALA A 1 318 ? 16.928 -16.611 -23.539 1.00 53.75 318 ALA A O 1
ATOM 2332 N N . VAL A 1 319 ? 18.922 -15.576 -23.610 1.00 55.62 319 VAL A N 1
ATOM 2333 C CA . VAL A 1 319 ? 18.501 -14.384 -22.849 1.00 55.62 319 VAL A CA 1
ATOM 2334 C C . VAL A 1 319 ? 17.482 -13.564 -23.644 1.00 55.62 319 VAL A C 1
ATOM 2336 O O . VAL A 1 319 ? 16.461 -13.164 -23.091 1.00 55.62 319 VAL A O 1
ATOM 2339 N N . ALA A 1 320 ? 17.704 -13.365 -24.946 1.00 53.97 320 ALA A N 1
ATOM 2340 C CA . ALA A 1 320 ? 16.759 -12.680 -25.825 1.00 53.97 320 ALA A CA 1
ATOM 2341 C C . ALA A 1 320 ? 15.438 -13.453 -25.993 1.00 53.97 320 ALA A C 1
ATOM 2343 O O . ALA A 1 320 ? 14.376 -12.841 -26.017 1.00 53.97 320 ALA A O 1
ATOM 2344 N N . MET A 1 321 ? 15.481 -14.789 -26.055 1.00 55.38 321 MET A N 1
ATOM 2345 C CA . MET A 1 321 ? 14.294 -15.646 -26.158 1.00 55.38 321 MET A CA 1
ATOM 2346 C C . MET A 1 321 ? 13.503 -15.717 -24.848 1.00 55.38 321 MET A C 1
ATOM 2348 O O . MET A 1 321 ? 12.280 -15.627 -24.877 1.00 55.38 321 MET A O 1
ATOM 2352 N N . ALA A 1 322 ? 14.171 -15.798 -23.693 1.00 53.06 322 ALA A N 1
ATOM 2353 C CA . ALA A 1 322 ? 13.515 -15.681 -22.389 1.00 53.06 322 ALA A CA 1
ATOM 2354 C C . ALA A 1 322 ? 12.888 -14.286 -22.204 1.00 53.06 322 ALA A C 1
ATOM 2356 O O . ALA A 1 322 ? 11.765 -14.165 -21.705 1.00 53.06 322 ALA A O 1
ATOM 2357 N N . ALA A 1 323 ? 13.569 -13.243 -22.694 1.00 52.69 323 ALA A N 1
ATOM 2358 C CA . ALA A 1 323 ? 13.048 -11.882 -22.756 1.00 52.69 323 ALA A CA 1
ATOM 2359 C C . ALA A 1 323 ? 11.925 -11.684 -23.797 1.00 52.69 323 ALA A C 1
ATOM 2361 O O . ALA A 1 323 ? 11.251 -10.657 -23.778 1.00 52.69 323 ALA A O 1
ATOM 2362 N N . ALA A 1 324 ? 11.694 -12.660 -24.679 1.00 53.97 324 ALA A N 1
ATOM 2363 C CA . ALA A 1 324 ? 10.620 -12.647 -25.667 1.00 53.97 324 ALA A CA 1
ATOM 2364 C C . ALA A 1 324 ? 9.336 -13.334 -25.171 1.00 53.97 324 ALA A C 1
ATOM 2366 O O . ALA A 1 324 ? 8.392 -13.462 -25.948 1.00 53.97 324 ALA A O 1
ATOM 2367 N N . THR A 1 325 ? 9.270 -13.772 -23.904 1.00 62.84 325 THR A N 1
ATOM 2368 C CA . THR A 1 325 ? 8.028 -14.317 -23.333 1.00 62.84 325 THR A CA 1
ATOM 2369 C C . THR A 1 325 ? 6.949 -13.227 -23.363 1.00 62.84 325 THR A C 1
ATOM 2371 O O . THR A 1 325 ? 7.091 -12.227 -22.650 1.00 62.84 325 THR A O 1
ATOM 2374 N N . PRO A 1 326 ? 5.887 -13.375 -24.178 1.00 68.56 326 PRO A N 1
ATOM 2375 C CA . PRO A 1 326 ? 4.904 -12.319 -24.349 1.00 68.56 326 PRO A CA 1
ATOM 2376 C C . PRO A 1 326 ? 4.125 -12.134 -23.052 1.00 68.56 326 PRO A C 1
ATOM 2378 O O . PRO A 1 326 ? 3.680 -13.098 -22.422 1.00 68.56 326 PRO A O 1
ATOM 2381 N N . THR A 1 327 ? 3.946 -10.883 -22.644 1.00 80.06 327 THR A N 1
ATOM 2382 C CA . THR A 1 327 ? 3.060 -10.574 -21.528 1.00 80.06 327 THR A CA 1
ATOM 2383 C C . THR A 1 327 ? 1.623 -10.828 -21.960 1.00 80.06 327 THR A C 1
ATOM 2385 O O . THR A 1 327 ? 1.211 -10.347 -23.016 1.00 80.06 327 THR A O 1
ATOM 2388 N N . PRO A 1 328 ? 0.840 -11.584 -21.171 1.00 82.94 328 PRO A N 1
ATOM 2389 C CA . PRO A 1 328 ? -0.550 -11.811 -21.514 1.00 82.94 328 PRO A CA 1
ATOM 2390 C C . PRO A 1 328 ? -1.298 -10.469 -21.537 1.00 82.94 328 PRO A C 1
ATOM 2392 O O . PRO A 1 328 ? -1.085 -9.644 -20.642 1.00 82.94 328 PRO A O 1
ATOM 2395 N N . PRO A 1 329 ? -2.187 -10.245 -22.519 1.00 84.31 329 PRO A N 1
ATOM 2396 C CA . PRO A 1 329 ? -2.967 -9.018 -22.591 1.00 84.31 329 PRO A CA 1
ATOM 2397 C C . PRO A 1 329 ? -3.829 -8.850 -21.339 1.00 84.31 329 PRO A C 1
ATOM 2399 O O . PRO A 1 329 ? -4.378 -9.822 -20.804 1.00 84.31 329 PRO A O 1
ATOM 2402 N N . LEU A 1 330 ? -3.983 -7.607 -20.881 1.00 83.25 330 LEU A N 1
ATOM 2403 C CA . LEU A 1 330 ? -4.910 -7.266 -19.809 1.00 83.25 330 LEU A CA 1
ATOM 2404 C C . LEU A 1 330 ? -6.346 -7.504 -20.294 1.00 83.25 330 LEU A C 1
ATOM 2406 O O . LEU A 1 330 ? -6.909 -6.724 -21.058 1.00 83.25 330 LEU A O 1
ATOM 2410 N N . GLN A 1 331 ? -6.947 -8.607 -19.849 1.00 78.56 331 GLN A N 1
ATOM 2411 C CA . GLN A 1 331 ? -8.270 -9.015 -20.314 1.00 78.56 331 GLN A CA 1
ATOM 2412 C C . GLN A 1 331 ? -9.386 -8.234 -19.618 1.00 78.56 331 GLN A C 1
ATOM 2414 O O . GLN A 1 331 ? -9.515 -8.261 -18.392 1.00 78.56 331 GLN A O 1
ATOM 2419 N N . ALA A 1 332 ? -10.281 -7.653 -20.416 1.00 69.94 332 ALA A N 1
ATOM 2420 C CA . ALA A 1 332 ? -11.455 -6.941 -19.927 1.00 69.94 332 ALA A CA 1
ATOM 2421 C C . ALA A 1 332 ? -12.357 -7.757 -19.015 1.00 69.94 332 ALA A C 1
ATOM 2423 O O . ALA A 1 332 ? -12.744 -7.301 -17.940 1.00 69.94 332 ALA A O 1
ATOM 2424 N N . ALA A 1 333 ? -12.636 -8.991 -19.422 1.00 68.25 333 ALA A N 1
ATOM 2425 C CA . ALA A 1 333 ? -13.435 -9.913 -18.635 1.00 68.25 333 ALA A CA 1
ATOM 2426 C C . ALA A 1 333 ? -12.806 -10.186 -17.259 1.00 68.25 333 ALA A C 1
ATOM 2428 O O . ALA A 1 333 ? -13.528 -10.251 -16.267 1.00 68.25 333 ALA A O 1
ATOM 2429 N N . ARG A 1 334 ? -11.468 -10.278 -17.172 1.00 72.75 334 ARG A N 1
ATOM 2430 C CA . ARG A 1 334 ? -10.766 -10.477 -15.895 1.00 72.75 334 ARG A CA 1
ATOM 2431 C C . ARG A 1 334 ? -10.869 -9.257 -14.996 1.00 72.75 334 ARG A C 1
ATOM 2433 O O . ARG A 1 334 ? -11.154 -9.433 -13.817 1.00 72.75 334 ARG A O 1
ATOM 2440 N N . LEU A 1 335 ? -10.710 -8.046 -15.542 1.00 74.69 335 LEU A N 1
ATOM 2441 C CA . LEU A 1 335 ? -10.892 -6.832 -14.745 1.00 74.69 335 LEU A CA 1
ATOM 2442 C C . LEU A 1 335 ? -12.327 -6.745 -14.211 1.00 74.69 335 LEU A C 1
ATOM 2444 O O . LEU A 1 335 ? -12.518 -6.557 -13.013 1.00 74.69 335 LEU A O 1
ATOM 2448 N N . ARG A 1 336 ? -13.335 -6.941 -15.072 1.00 68.62 336 ARG A N 1
ATOM 2449 C CA . ARG A 1 336 ? -14.749 -6.914 -14.663 1.00 68.62 336 ARG A CA 1
ATOM 2450 C C . ARG A 1 336 ? -15.037 -7.948 -13.579 1.00 68.62 336 ARG A C 1
ATOM 2452 O O . ARG A 1 336 ? -15.574 -7.590 -12.536 1.00 68.62 336 ARG A O 1
ATOM 2459 N N . ALA A 1 337 ? -14.584 -9.187 -13.768 1.00 69.19 337 ALA A N 1
ATOM 2460 C CA . ALA A 1 337 ? -14.750 -10.253 -12.785 1.00 69.19 337 ALA A CA 1
ATOM 2461 C C . ALA A 1 337 ? -14.053 -9.938 -11.449 1.00 69.19 337 ALA A C 1
ATOM 2463 O O . ALA A 1 337 ? -14.642 -10.132 -10.386 1.00 69.19 337 ALA A O 1
ATOM 2464 N N . ALA A 1 338 ? -12.823 -9.416 -11.481 1.00 70.44 338 ALA A N 1
ATOM 2465 C CA . ALA A 1 338 ? -12.083 -9.038 -10.277 1.00 70.44 338 ALA A CA 1
ATOM 2466 C C . ALA A 1 338 ? -12.724 -7.864 -9.524 1.00 70.44 338 ALA A C 1
ATOM 2468 O O . ALA A 1 338 ? -12.538 -7.750 -8.316 1.00 70.44 338 ALA A O 1
ATOM 2469 N N . LEU A 1 339 ? -13.490 -7.020 -10.218 1.00 67.56 339 LEU A N 1
ATOM 2470 C CA . LEU A 1 339 ? -14.250 -5.909 -9.648 1.00 67.56 339 LEU A CA 1
ATOM 2471 C C . LEU A 1 339 ? -15.696 -6.287 -9.281 1.00 67.56 339 LEU A C 1
ATOM 2473 O O . LEU A 1 339 ? -16.421 -5.446 -8.764 1.00 67.56 339 LEU A O 1
ATOM 2477 N N . GLY A 1 340 ? -16.119 -7.534 -9.518 1.00 58.78 340 GLY A N 1
ATOM 2478 C CA . GLY A 1 340 ? -17.487 -7.986 -9.244 1.00 58.78 340 GLY A CA 1
ATOM 2479 C C . GLY A 1 340 ? -18.543 -7.454 -10.223 1.00 58.78 340 GLY A C 1
ATOM 2480 O O . GLY A 1 340 ? -19.723 -7.457 -9.887 1.00 58.78 340 GLY A O 1
ATOM 2481 N N . MET A 1 341 ? -18.134 -7.003 -11.415 1.00 59.84 341 MET A N 1
ATOM 2482 C CA . MET A 1 341 ? -19.017 -6.524 -12.486 1.00 59.84 341 MET A CA 1
ATOM 2483 C C . MET A 1 341 ? -19.413 -7.656 -13.449 1.00 59.84 341 MET A C 1
ATOM 2485 O O . MET A 1 341 ? -18.632 -8.581 -13.681 1.00 59.84 341 MET A O 1
ATOM 2489 N N . ASP A 1 342 ? -20.607 -7.559 -14.047 1.00 54.09 342 ASP A N 1
ATOM 2490 C CA . ASP A 1 342 ? -21.122 -8.546 -15.007 1.00 54.09 342 ASP A CA 1
ATOM 2491 C C . ASP A 1 342 ? -20.243 -8.605 -16.285 1.00 54.09 342 ASP A C 1
ATOM 2493 O O . ASP A 1 342 ? -20.005 -7.572 -16.926 1.00 54.09 342 ASP A O 1
ATOM 2497 N N . PRO A 1 343 ? -19.727 -9.785 -16.681 1.00 49.94 343 PRO A N 1
ATOM 2498 C CA . PRO A 1 343 ? -18.915 -9.945 -17.887 1.00 49.94 343 PRO A CA 1
ATOM 2499 C C . PRO A 1 343 ? -19.669 -9.712 -19.215 1.00 49.94 343 PRO A C 1
ATOM 2501 O O . PRO A 1 343 ? -19.003 -9.559 -20.241 1.00 49.94 343 PRO A O 1
ATOM 2504 N N . GLY A 1 344 ? -21.009 -9.657 -19.223 1.00 46.00 344 GLY A N 1
ATOM 2505 C CA . GLY A 1 344 ? -21.856 -9.701 -20.428 1.00 46.00 344 GLY A CA 1
ATOM 2506 C C . GLY A 1 344 ? -21.983 -8.439 -21.303 1.00 46.00 344 GLY A C 1
ATOM 2507 O O . GLY A 1 344 ? -22.622 -8.506 -22.352 1.00 46.00 344 GLY A O 1
ATOM 2508 N N . ALA A 1 345 ? -21.390 -7.293 -20.949 1.00 46.94 345 ALA A N 1
ATOM 2509 C CA . ALA A 1 345 ? -21.459 -6.087 -21.790 1.00 46.94 345 ALA A CA 1
ATOM 2510 C C . ALA A 1 345 ? -20.433 -6.146 -22.949 1.00 46.94 345 ALA A C 1
ATOM 2512 O O . ALA A 1 345 ? -19.233 -5.904 -22.760 1.00 46.94 345 ALA A O 1
ATOM 2513 N N . GLY A 1 346 ? -20.901 -6.517 -24.146 1.00 41.72 346 GLY A N 1
ATOM 2514 C CA . GLY A 1 346 ? -20.098 -6.726 -25.357 1.00 41.72 346 GLY A CA 1
ATOM 2515 C C . GLY A 1 346 ? -19.481 -5.452 -25.947 1.00 41.72 346 GLY A C 1
ATOM 2516 O O . GLY A 1 346 ? -20.108 -4.779 -26.759 1.00 41.72 346 GLY A O 1
ATOM 2517 N N . ALA A 1 347 ? -18.226 -5.161 -25.594 1.00 43.72 347 ALA A N 1
ATOM 2518 C CA . ALA A 1 347 ? -17.405 -4.120 -26.222 1.00 43.72 347 ALA A CA 1
ATOM 2519 C C . ALA A 1 347 ? -16.169 -4.741 -26.900 1.00 43.72 347 ALA A C 1
ATOM 2521 O O . ALA A 1 347 ? -15.594 -5.698 -26.377 1.00 43.72 347 ALA A O 1
ATOM 2522 N N . ALA A 1 348 ? -15.754 -4.195 -28.050 1.00 43.25 348 ALA A N 1
ATOM 2523 C CA . ALA A 1 348 ? -14.559 -4.623 -28.786 1.00 43.25 348 ALA A CA 1
ATOM 2524 C C . ALA A 1 348 ? -13.272 -4.400 -27.956 1.00 43.25 348 ALA A C 1
ATOM 2526 O O . ALA A 1 348 ? -13.243 -3.460 -27.162 1.00 43.25 348 ALA A O 1
ATOM 2527 N N . PRO A 1 349 ? -12.200 -5.204 -28.120 1.00 45.16 349 PRO A N 1
ATOM 2528 C CA . PRO A 1 349 ? -11.020 -5.187 -27.242 1.00 45.16 349 PRO A CA 1
ATOM 2529 C C . PRO A 1 349 ? -10.288 -3.835 -27.165 1.00 45.16 349 PRO A C 1
ATOM 2531 O O . PRO A 1 349 ? -9.821 -3.475 -26.087 1.00 45.16 349 PRO A O 1
ATOM 2534 N N . GLU A 1 350 ? -10.252 -3.058 -28.253 1.00 42.56 350 GLU A N 1
ATOM 2535 C CA . GLU A 1 350 ? -9.638 -1.717 -28.276 1.00 42.56 350 GLU A CA 1
ATOM 2536 C C . GLU A 1 350 ? -10.481 -0.670 -27.530 1.00 42.56 350 GLU A C 1
ATOM 2538 O O . GLU A 1 350 ? -9.942 0.123 -26.771 1.00 42.56 350 GLU A O 1
ATOM 2543 N N . THR A 1 351 ? -11.811 -0.734 -27.637 1.00 47.72 351 THR A N 1
ATOM 2544 C CA . THR A 1 351 ? -12.741 0.095 -26.843 1.00 47.72 351 THR A CA 1
ATOM 2545 C C . THR A 1 351 ? -12.920 -0.405 -25.410 1.00 47.72 351 THR A C 1
ATOM 2547 O O . THR A 1 351 ? -13.369 0.330 -24.535 1.00 47.72 351 THR A O 1
ATOM 2550 N N . ALA A 1 352 ? -12.599 -1.675 -25.153 1.00 43.47 352 ALA A N 1
ATOM 2551 C CA . ALA A 1 352 ? -12.851 -2.303 -23.874 1.00 43.47 352 ALA A CA 1
ATOM 2552 C C . ALA A 1 352 ? -11.929 -1.725 -22.815 1.00 43.47 352 ALA A C 1
ATOM 2554 O O . ALA A 1 352 ? -12.438 -1.439 -21.744 1.00 43.47 352 ALA A O 1
ATOM 2555 N N . VAL A 1 353 ? -10.633 -1.516 -23.095 1.00 49.94 353 VAL A N 1
ATOM 2556 C CA . VAL A 1 353 ? -9.667 -1.008 -22.102 1.00 49.94 353 VAL A CA 1
ATOM 2557 C C . VAL A 1 353 ? -9.855 0.470 -21.767 1.00 49.94 353 VAL A C 1
ATOM 2559 O O . VAL A 1 353 ? -9.745 0.833 -20.598 1.00 49.94 353 VAL A O 1
ATOM 2562 N N . ASP A 1 354 ? -10.302 1.279 -22.723 1.00 48.19 354 ASP A N 1
ATOM 2563 C CA . ASP A 1 354 ? -10.744 2.648 -22.444 1.00 48.19 354 ASP A CA 1
ATOM 2564 C C . ASP A 1 354 ? -11.988 2.657 -21.535 1.00 48.19 354 ASP A C 1
ATOM 2566 O O . ASP A 1 354 ? -12.025 3.383 -20.546 1.00 48.19 354 ASP A O 1
ATOM 2570 N N . VAL A 1 355 ? -12.947 1.748 -21.752 1.00 49.31 355 VAL A N 1
ATOM 2571 C CA . VAL A 1 355 ? -14.106 1.544 -20.858 1.00 49.31 355 VAL A CA 1
ATOM 2572 C C . VAL A 1 355 ? -13.727 0.857 -19.529 1.00 49.31 355 VAL A C 1
ATOM 2574 O O . VAL A 1 355 ? -14.309 1.181 -18.497 1.00 49.31 355 VAL A O 1
ATOM 2577 N N . LEU A 1 356 ? -12.724 -0.039 -19.489 1.00 48.00 356 LEU A N 1
ATOM 2578 C CA . LEU A 1 356 ? -12.219 -0.665 -18.249 1.00 48.00 356 LEU A CA 1
ATOM 2579 C C . LEU A 1 356 ? -11.755 0.404 -17.270 1.00 48.00 356 LEU A C 1
ATOM 2581 O O . LEU A 1 356 ? -11.762 0.150 -16.074 1.00 48.00 356 LEU A O 1
ATOM 2585 N N . LEU A 1 357 ? -11.261 1.533 -17.765 1.00 50.78 357 LEU A N 1
ATOM 2586 C CA . LEU A 1 357 ? -10.516 2.491 -16.968 1.00 50.78 357 LEU A CA 1
ATOM 2587 C C . LEU A 1 357 ? -11.305 3.781 -16.739 1.00 50.78 357 LEU A C 1
ATOM 2589 O O . LEU A 1 357 ? -11.175 4.367 -15.665 1.00 50.78 357 LEU A O 1
ATOM 2593 N N . ASP A 1 358 ? -12.180 4.167 -17.672 1.00 50.44 358 ASP A N 1
ATOM 2594 C CA . ASP A 1 358 ? -13.130 5.262 -17.457 1.00 50.44 358 ASP A CA 1
ATOM 2595 C C . ASP A 1 358 ? -14.241 4.858 -16.457 1.00 50.44 358 ASP A C 1
ATOM 2597 O O . ASP A 1 358 ? -14.647 5.693 -15.652 1.00 50.44 358 ASP A O 1
ATOM 2601 N N . ASP A 1 359 ? -14.649 3.575 -16.395 1.00 42.34 359 ASP A N 1
ATOM 2602 C CA . ASP A 1 359 ? -15.635 3.075 -15.411 1.00 42.34 359 ASP A CA 1
ATOM 2603 C C . ASP A 1 359 ? -15.018 2.474 -14.129 1.00 42.34 359 ASP A C 1
ATOM 2605 O O . ASP A 1 359 ? -15.569 2.678 -13.048 1.00 42.34 359 ASP A O 1
ATOM 2609 N N . ALA A 1 360 ? -13.855 1.796 -14.156 1.00 42.53 360 ALA A N 1
ATOM 2610 C CA . ALA A 1 360 ? -13.280 1.227 -12.916 1.00 42.53 360 ALA A CA 1
ATOM 2611 C C . ALA A 1 360 ? -12.743 2.282 -11.928 1.00 42.53 360 ALA A C 1
ATOM 2613 O O . ALA A 1 360 ? -12.421 1.956 -10.777 1.00 42.53 360 ALA A O 1
ATOM 2614 N N . PHE A 1 361 ? -12.632 3.541 -12.368 1.00 48.22 361 PHE A N 1
ATOM 2615 C CA . PHE A 1 361 ? -12.088 4.652 -11.582 1.00 48.22 361 PHE A CA 1
ATOM 2616 C C . PHE A 1 361 ? -13.011 5.875 -11.495 1.00 48.22 361 PHE A C 1
ATOM 2618 O O 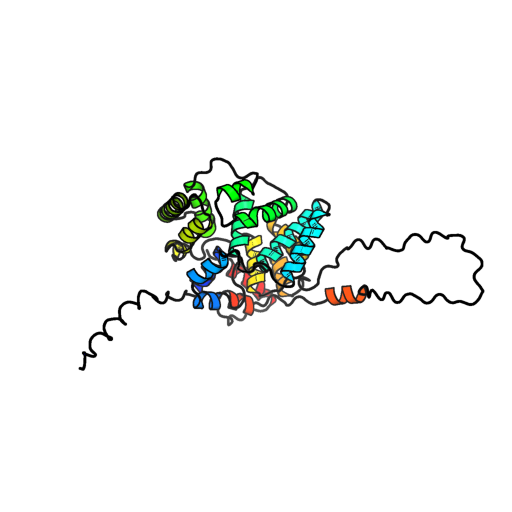. PHE A 1 361 ? -12.708 6.795 -10.730 1.00 48.22 361 PHE A O 1
ATOM 2625 N N . ARG A 1 362 ? -14.178 5.854 -12.156 1.00 38.88 362 ARG A N 1
ATOM 2626 C CA . ARG A 1 362 ? -15.301 6.748 -11.840 1.00 38.88 362 ARG A CA 1
ATOM 2627 C C . ARG A 1 362 ? -16.165 6.135 -10.744 1.00 38.88 362 ARG A C 1
ATOM 2629 O O . ARG A 1 362 ? -17.189 5.516 -10.996 1.00 38.88 362 ARG A O 1
ATOM 2636 N N . TYR A 1 363 ? -15.797 6.410 -9.502 1.00 37.75 363 TYR A N 1
ATOM 2637 C CA . TYR A 1 363 ? -16.790 6.521 -8.439 1.00 37.75 363 TYR A CA 1
ATOM 2638 C C . TYR A 1 363 ? -16.897 8.013 -8.115 1.00 37.75 363 TYR A C 1
ATOM 2640 O O . TYR A 1 363 ? -15.897 8.623 -7.733 1.00 37.75 363 TYR A O 1
ATOM 2648 N N . ARG A 1 364 ? -18.067 8.587 -8.437 1.00 33.12 364 ARG A N 1
ATOM 2649 C CA . ARG A 1 364 ? -18.391 10.024 -8.363 1.00 33.12 364 ARG A CA 1
ATOM 2650 C C . ARG A 1 364 ? -18.027 10.660 -7.026 1.00 33.12 364 ARG A C 1
ATOM 2652 O O . ARG A 1 364 ? -18.215 9.989 -5.987 1.00 33.12 364 ARG A O 1
#